Protein AF-A0A3B8VL01-F1 (afdb_monomer_lite)

Foldseek 3Di:
DVVQADDEEEEQCFLVPVLLVCLVVVHQYEYEYQDVVRLVNNVVVLVPDDPSSSVSYHYYHDDLLADDDPAATSEYEYEDARLQLQQDPNSNVSNVVSNVVRHDVNRDYYYDFDDDDPVNQVCQPDPVHRPWAFDDWDADPVPRWIKTKTWHWHADPVSQKIKIKIWIFTADPVRDGPDIDIDIDIGHGD

Secondary structure (DSSP, 8-state):
-TTT-S-EEEET-TT-HHHHHHHHTT--EEEEES-HHHHHHHHHHHHTS-HHHHTTEEEEE--TTS---SS-EEEEEE-TTTGGG--SHHHHHHHHHHHHHTEEEEEEEEE------HHHHHHTSSTT-S--EEEEEEE-TTT--EEEEEEEEEEETTTTEEEEEEEEEEE-TTS-EEEEEEEEEEEE--

Radius of gyration: 19.43 Å; chains: 1; bounding box: 49×36×50 Å

pLDDT: mean 92.72, std 8.34, range [53.34, 98.75]

Sequence (190 aa):
MRRAGSPVLELGCGTGRLLEFIAREGFNVVGLDRAPSMLKIARAEVALLPPDVSALIEIVDGDMRAIALNRQFKLAIIPYRAFLHLLTVQDHRAALASIHEHLEDGGRLAFNIFDPDLEMIVERSSDIGDALTRLTEFETPETGRKIVVWDSRRYDLDRQIVTEYRIFEALNPDGVVVKKTYTPLVLRWV

Structure (mmCIF, N/CA/C/O backbone):
data_AF-A0A3B8VL01-F1
#
_entry.id   AF-A0A3B8VL01-F1
#
loop_
_atom_site.group_PDB
_atom_site.id
_atom_site.type_symbol
_atom_site.label_atom_id
_atom_site.label_alt_id
_atom_site.label_comp_id
_atom_site.label_asym_id
_atom_site.label_entity_id
_atom_site.label_seq_id
_atom_site.pdbx_PDB_ins_code
_atom_site.Cartn_x
_atom_site.Cartn_y
_atom_site.Cartn_z
_atom_site.occupancy
_atom_site.B_iso_or_equiv
_atom_site.auth_seq_id
_atom_site.auth_comp_id
_atom_site.auth_asym_id
_atom_site.auth_atom_id
_atom_site.pdbx_PDB_model_num
ATOM 1 N N . MET A 1 1 ? -12.659 10.564 5.015 1.00 72.88 1 MET A N 1
ATOM 2 C CA . MET A 1 1 ? -12.350 10.894 6.426 1.00 72.88 1 MET A CA 1
ATOM 3 C C . MET A 1 1 ? -13.373 11.844 7.036 1.00 72.88 1 MET A C 1
ATOM 5 O O . MET A 1 1 ? -14.096 11.392 7.904 1.00 72.88 1 MET A O 1
ATOM 9 N N . ARG A 1 2 ? -13.570 13.075 6.535 1.00 77.88 2 ARG A N 1
ATOM 10 C CA . ARG A 1 2 ? -14.528 14.051 7.121 1.00 77.88 2 ARG A CA 1
ATOM 11 C C . ARG A 1 2 ? -15.971 13.551 7.340 1.00 77.88 2 ARG A C 1
ATOM 13 O O . ARG A 1 2 ? -16.624 14.003 8.264 1.00 77.88 2 ARG A O 1
ATOM 20 N N . ARG A 1 3 ? -16.458 12.606 6.521 1.00 79.94 3 ARG A N 1
ATOM 21 C CA . ARG A 1 3 ? -17.780 11.964 6.695 1.00 79.94 3 ARG A CA 1
ATOM 22 C C . ARG A 1 3 ? -17.790 10.728 7.608 1.00 79.94 3 ARG A C 1
ATOM 24 O O . ARG A 1 3 ? -18.858 10.356 8.065 1.00 79.94 3 ARG A O 1
ATOM 31 N N . ALA A 1 4 ? -16.649 10.064 7.801 1.00 83.00 4 ALA A N 1
ATOM 32 C CA . ALA A 1 4 ? -16.552 8.804 8.550 1.00 83.00 4 ALA A CA 1
ATOM 33 C C . ALA A 1 4 ? -15.994 9.008 9.972 1.00 83.00 4 ALA A C 1
ATOM 35 O O . ALA A 1 4 ? -16.417 8.334 10.898 1.00 83.00 4 ALA A O 1
ATOM 36 N N . GLY A 1 5 ? -15.097 9.981 10.166 1.00 86.38 5 GLY A N 1
ATOM 37 C CA . GLY A 1 5 ? -14.471 10.283 11.454 1.00 86.38 5 GLY A CA 1
ATOM 38 C C . GLY A 1 5 ? -13.147 9.547 11.690 1.00 86.38 5 GLY A C 1
ATOM 39 O O . GLY A 1 5 ? -12.496 9.104 10.746 1.00 86.38 5 GLY A O 1
ATOM 40 N N . SER A 1 6 ? -12.755 9.473 12.965 1.00 90.06 6 SER A N 1
ATOM 41 C CA . SER A 1 6 ? -11.540 8.844 13.512 1.00 90.06 6 SER A CA 1
ATOM 42 C C . SER A 1 6 ? -11.940 7.866 14.632 1.00 90.06 6 SER A C 1
ATOM 44 O O . SER A 1 6 ? -12.922 8.163 15.324 1.00 90.06 6 SER A O 1
ATOM 46 N N . PRO A 1 7 ? -11.197 6.764 14.862 1.00 96.38 7 PRO A N 1
ATOM 47 C CA . PRO A 1 7 ? -9.883 6.452 14.280 1.00 96.38 7 PRO A CA 1
ATOM 48 C C . PRO A 1 7 ? -9.949 5.824 12.879 1.00 96.38 7 PRO A C 1
ATOM 50 O O . PRO A 1 7 ? -10.954 5.218 12.498 1.00 96.38 7 PRO A O 1
ATOM 53 N N . VAL A 1 8 ? -8.864 5.999 12.116 1.00 98.31 8 VAL A N 1
ATOM 54 C CA . VAL A 1 8 ? -8.665 5.467 10.757 1.00 98.31 8 VAL A CA 1
ATOM 55 C C . VAL A 1 8 ? -7.648 4.322 10.784 1.00 98.31 8 VAL A C 1
ATOM 57 O O . VAL A 1 8 ? -6.610 4.440 11.428 1.00 98.31 8 VAL A O 1
ATOM 60 N N . LEU A 1 9 ? -7.917 3.241 10.055 1.00 98.56 9 LEU A N 1
ATOM 61 C CA . LEU A 1 9 ? -6.978 2.146 9.804 1.00 98.56 9 LEU A CA 1
ATOM 62 C C . LEU A 1 9 ? -6.524 2.186 8.341 1.00 98.56 9 LEU A C 1
ATOM 64 O O . LEU A 1 9 ? -7.340 1.992 7.446 1.00 98.56 9 LEU A O 1
ATOM 68 N N . GLU A 1 10 ? -5.242 2.426 8.081 1.00 98.50 10 GLU A N 1
ATOM 69 C CA . GLU A 1 10 ? -4.634 2.294 6.753 1.00 98.50 10 GLU A CA 1
ATOM 70 C C . GLU A 1 10 ? -3.943 0.932 6.634 1.00 98.50 10 GLU A C 1
ATOM 72 O O . GLU A 1 10 ? -2.968 0.658 7.331 1.00 98.50 10 GLU A O 1
ATOM 77 N N . LEU A 1 11 ? -4.444 0.077 5.743 1.00 98.56 11 LEU A N 1
ATOM 78 C CA . LEU A 1 11 ? -3.901 -1.257 5.486 1.00 98.56 11 LEU A CA 1
ATOM 79 C C . LEU A 1 11 ? -2.984 -1.220 4.264 1.00 98.56 11 LEU A C 1
ATOM 81 O O . LEU A 1 11 ? -3.357 -0.700 3.212 1.00 98.56 11 LEU A O 1
ATOM 85 N N . GLY A 1 12 ? -1.799 -1.808 4.396 1.00 97.69 12 GLY A N 1
ATOM 86 C CA . GLY A 1 12 ? -0.732 -1.674 3.409 1.00 97.69 12 GLY A CA 1
ATOM 87 C C . GLY A 1 12 ? -0.164 -0.254 3.370 1.00 97.69 12 GLY A C 1
ATOM 88 O O . GLY A 1 12 ? -0.028 0.319 2.288 1.00 97.69 12 GLY A O 1
ATOM 89 N N . CYS A 1 13 ? 0.110 0.338 4.540 1.00 97.94 13 CYS A N 1
ATOM 90 C CA . CYS A 1 13 ? 0.548 1.736 4.647 1.00 97.94 13 CYS A CA 1
ATOM 91 C C . CYS A 1 13 ? 1.950 1.999 4.060 1.00 97.94 13 CYS A C 1
ATOM 93 O O . CYS A 1 13 ? 2.325 3.154 3.833 1.00 97.94 13 CYS A O 1
ATOM 95 N N . GLY A 1 14 ? 2.738 0.955 3.782 1.00 97.19 14 GLY A N 1
ATOM 96 C CA . GLY A 1 14 ? 4.045 1.048 3.145 1.00 97.19 14 GLY A CA 1
ATOM 97 C C . GLY A 1 14 ? 5.005 1.966 3.904 1.00 97.19 14 GLY A C 1
ATOM 98 O O . GLY A 1 14 ? 5.305 1.745 5.073 1.00 97.19 14 GLY A O 1
ATOM 99 N N . THR A 1 15 ? 5.514 2.998 3.224 1.00 97.31 15 THR A N 1
ATOM 100 C CA . THR A 1 15 ? 6.402 4.014 3.819 1.00 97.31 15 THR A CA 1
ATOM 101 C C . THR A 1 15 ? 5.645 5.104 4.583 1.00 97.31 15 THR A C 1
ATOM 103 O O . THR A 1 15 ? 6.229 6.129 4.911 1.00 97.31 15 THR A O 1
ATOM 106 N N . GLY A 1 16 ? 4.347 4.931 4.844 1.00 96.25 16 GLY A N 1
ATOM 107 C CA . GLY A 1 16 ? 3.559 5.846 5.668 1.00 96.25 16 GLY A CA 1
ATOM 108 C C . GLY A 1 16 ? 3.144 7.145 4.979 1.00 96.25 16 GLY A C 1
AT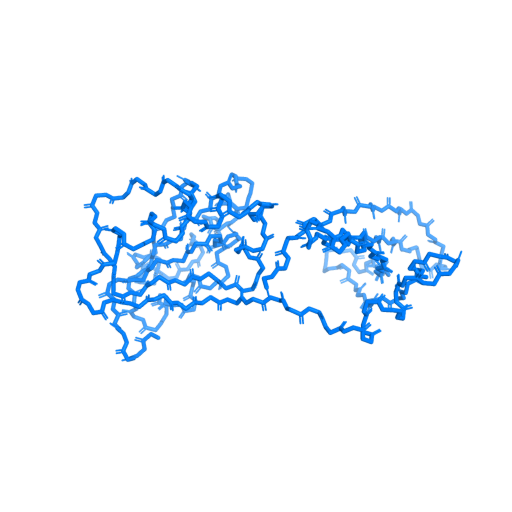OM 109 O O . GLY A 1 16 ? 2.738 8.083 5.659 1.00 96.25 16 GLY A O 1
ATOM 110 N N . ARG A 1 17 ? 3.208 7.213 3.640 1.00 94.69 17 ARG A N 1
ATOM 111 C CA . ARG A 1 17 ? 2.926 8.442 2.872 1.00 94.69 17 ARG A CA 1
ATOM 112 C C . ARG A 1 17 ? 1.578 9.068 3.231 1.00 94.69 17 ARG A C 1
ATOM 114 O O . ARG A 1 17 ? 1.484 10.286 3.258 1.00 94.69 17 ARG A O 1
ATOM 121 N N . LEU A 1 18 ? 0.533 8.265 3.448 1.00 96.50 18 LEU A N 1
ATOM 122 C CA . LEU A 1 18 ? -0.800 8.782 3.762 1.00 96.50 18 LEU A CA 1
ATOM 123 C C . LEU A 1 18 ? -1.011 9.039 5.260 1.00 96.50 18 LEU A C 1
ATOM 125 O O . LEU A 1 18 ? -1.828 9.894 5.595 1.00 96.50 18 LEU A O 1
ATOM 129 N N . LEU A 1 19 ? -0.245 8.384 6.138 1.00 98.06 19 LEU A N 1
ATOM 130 C CA . LEU A 1 19 ? -0.337 8.551 7.591 1.00 98.06 19 LEU A CA 1
ATOM 131 C C . LEU A 1 19 ? -0.142 10.013 7.996 1.00 98.06 19 LEU A C 1
ATOM 133 O O . LEU A 1 19 ? -0.962 10.560 8.731 1.00 98.06 19 LEU A O 1
ATOM 137 N N . GLU A 1 20 ? 0.889 10.669 7.455 1.00 96.44 20 GLU A N 1
ATOM 138 C CA . GLU A 1 20 ? 1.144 12.089 7.707 1.00 96.44 20 GLU A CA 1
ATOM 139 C C . GLU A 1 20 ? -0.041 12.962 7.274 1.00 96.44 20 GLU A C 1
ATOM 141 O O . GLU A 1 20 ? -0.518 13.783 8.057 1.00 96.44 20 GLU A O 1
ATOM 146 N N . PHE A 1 21 ? -0.545 12.783 6.047 1.00 95.69 21 PHE A N 1
ATOM 147 C CA . PHE A 1 21 ? -1.666 13.585 5.544 1.00 95.69 21 PHE A CA 1
ATOM 148 C C . PHE A 1 21 ? -2.919 13.425 6.410 1.00 95.69 21 PHE A C 1
ATOM 150 O O . PHE A 1 21 ? -3.628 14.398 6.651 1.00 95.69 21 PHE A O 1
ATOM 157 N N . ILE A 1 22 ? -3.191 12.212 6.896 1.00 96.81 22 ILE A N 1
ATOM 158 C CA . ILE A 1 22 ? -4.353 11.926 7.743 1.00 96.81 22 ILE A CA 1
ATOM 159 C C . ILE A 1 22 ? -4.191 12.571 9.123 1.00 96.81 22 ILE A C 1
ATOM 161 O O . ILE A 1 22 ? -5.121 13.213 9.614 1.00 96.81 22 ILE A O 1
ATOM 165 N N . ALA A 1 23 ? -3.007 12.442 9.721 1.00 97.69 23 ALA A N 1
ATOM 166 C CA . ALA A 1 23 ? -2.699 13.014 11.025 1.00 97.69 23 ALA A CA 1
ATOM 167 C C . ALA A 1 23 ? -2.707 14.547 11.012 1.00 97.69 23 ALA A C 1
ATOM 169 O O . ALA A 1 23 ? -3.248 15.162 11.927 1.00 97.69 23 ALA A O 1
ATOM 170 N N . ARG A 1 24 ? -2.189 15.187 9.953 1.00 96.12 24 ARG A N 1
ATOM 171 C CA . ARG A 1 24 ? -2.230 16.655 9.798 1.00 96.12 24 ARG A CA 1
ATOM 172 C C . ARG A 1 24 ? -3.647 17.218 9.709 1.00 96.12 24 ARG A C 1
ATOM 174 O O . ARG A 1 24 ? -3.870 18.358 10.096 1.00 96.12 24 ARG A O 1
ATOM 181 N N . GLU A 1 25 ? -4.605 16.419 9.249 1.00 96.00 25 GLU A N 1
ATOM 182 C CA . GLU A 1 25 ? -6.029 16.771 9.270 1.00 96.00 25 GLU A CA 1
ATOM 183 C C . GLU A 1 25 ? -6.685 16.544 10.652 1.00 96.00 25 GLU A C 1
ATOM 185 O O . GLU A 1 25 ? -7.891 16.748 10.803 1.00 96.00 25 GLU A O 1
ATOM 190 N N . GLY A 1 26 ? -5.914 16.130 11.664 1.00 96.12 26 GLY A N 1
ATOM 191 C CA . GLY A 1 26 ? -6.355 15.945 13.049 1.00 96.12 26 GLY A CA 1
ATOM 192 C C . GLY A 1 26 ? -7.002 14.589 13.345 1.00 96.12 26 GLY A C 1
ATOM 193 O O . GLY A 1 26 ? -7.676 14.447 14.366 1.00 96.12 26 GLY A O 1
ATOM 194 N N . PHE A 1 27 ? -6.852 13.592 12.469 1.00 97.62 27 PHE A N 1
ATOM 195 C CA . PHE A 1 27 ? -7.409 12.253 12.680 1.00 97.62 27 PHE A CA 1
ATOM 196 C C . PHE A 1 27 ? -6.366 11.299 13.269 1.00 97.62 27 PHE A C 1
ATOM 198 O O . PHE A 1 27 ? -5.233 11.258 12.799 1.00 97.62 27 PHE A O 1
ATOM 205 N N . ASN A 1 28 ? -6.772 10.464 14.235 1.00 98.31 28 ASN A N 1
ATOM 206 C CA . ASN A 1 28 ? -5.936 9.348 14.677 1.00 98.31 28 ASN A CA 1
ATOM 207 C C . ASN A 1 28 ? -5.881 8.298 13.569 1.00 98.31 28 ASN A C 1
ATOM 209 O O . ASN A 1 28 ? -6.931 7.885 13.058 1.00 98.31 28 ASN A O 1
ATOM 213 N N . VAL A 1 29 ? -4.678 7.852 13.227 1.00 98.56 29 VAL A N 1
ATOM 214 C CA . VAL A 1 29 ? -4.451 6.875 12.168 1.00 98.56 29 VAL A CA 1
ATOM 215 C C . VAL A 1 29 ? -3.513 5.770 12.618 1.00 98.56 29 VAL A C 1
ATOM 217 O O . VAL A 1 29 ? -2.477 6.001 13.235 1.00 98.56 29 VAL A O 1
ATOM 220 N N . VAL A 1 30 ? -3.888 4.548 12.268 1.00 98.69 30 VAL A N 1
ATOM 221 C CA . VAL A 1 30 ? -3.088 3.349 12.475 1.00 98.69 30 VAL A CA 1
ATOM 222 C C . VAL A 1 30 ? -2.696 2.828 11.106 1.00 98.69 30 VAL A C 1
ATOM 224 O O . VAL A 1 30 ? -3.560 2.445 10.323 1.00 98.69 30 VAL A O 1
ATOM 227 N N . GLY A 1 31 ? -1.404 2.830 10.806 1.00 98.56 31 GLY A N 1
ATOM 228 C CA . GLY A 1 31 ? -0.850 2.215 9.608 1.00 98.56 31 GLY A CA 1
ATOM 229 C C . GLY A 1 31 ? -0.422 0.784 9.892 1.00 98.56 31 GLY A C 1
ATOM 230 O O . GLY A 1 31 ? 0.473 0.575 10.708 1.00 98.56 31 GLY A O 1
ATOM 231 N N . LEU A 1 32 ? -1.020 -0.185 9.207 1.00 98.69 32 LEU A N 1
ATOM 232 C CA . LEU A 1 32 ? -0.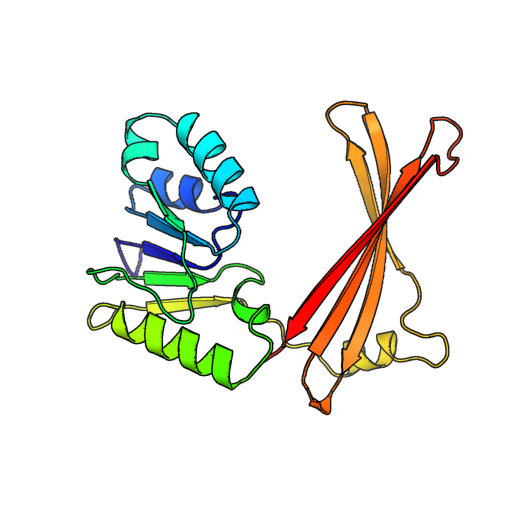654 -1.597 9.283 1.00 98.69 32 LEU A CA 1
ATOM 233 C C . LEU A 1 32 ? -0.031 -2.039 7.959 1.00 98.69 32 LEU A C 1
ATOM 235 O O . LEU A 1 32 ? -0.636 -1.879 6.899 1.00 98.69 32 LEU A O 1
ATOM 239 N N . ASP A 1 33 ? 1.160 -2.626 8.011 1.00 98.50 33 ASP A N 1
ATOM 240 C CA . ASP A 1 33 ? 1.816 -3.234 6.851 1.00 98.50 33 ASP A CA 1
ATOM 241 C C . ASP A 1 33 ? 2.593 -4.488 7.272 1.00 98.50 33 ASP A C 1
ATOM 243 O O . ASP A 1 33 ? 3.017 -4.617 8.419 1.00 98.50 33 ASP A O 1
ATOM 247 N N . ARG A 1 34 ? 2.800 -5.411 6.334 1.00 97.12 34 ARG A N 1
ATOM 248 C CA . ARG A 1 34 ? 3.522 -6.673 6.554 1.00 97.12 34 ARG A CA 1
ATOM 249 C C . ARG A 1 34 ? 4.986 -6.622 6.124 1.00 97.12 34 ARG A C 1
ATOM 251 O O . ARG A 1 34 ? 5.656 -7.652 6.173 1.00 97.12 34 ARG A O 1
ATOM 258 N N . ALA A 1 35 ? 5.452 -5.499 5.574 1.00 96.81 35 ALA A N 1
ATOM 259 C CA . ALA A 1 35 ? 6.799 -5.329 5.039 1.00 96.81 35 ALA A CA 1
ATOM 260 C C . ALA A 1 35 ? 7.684 -4.541 6.026 1.00 96.81 35 ALA A C 1
ATOM 262 O O . ALA A 1 35 ? 7.666 -3.304 6.020 1.00 96.81 35 ALA A O 1
ATOM 263 N N . PRO A 1 36 ? 8.543 -5.208 6.827 1.00 96.88 36 PRO A N 1
ATOM 264 C CA . PRO A 1 36 ? 9.325 -4.536 7.868 1.00 96.88 36 PRO A CA 1
ATOM 265 C C . PRO A 1 36 ? 10.271 -3.458 7.326 1.00 96.88 36 PRO A C 1
ATOM 267 O O . PRO A 1 36 ? 10.524 -2.453 7.991 1.00 96.88 36 PRO A O 1
ATOM 270 N N . SER A 1 37 ? 10.786 -3.641 6.104 1.00 96.94 37 SER A N 1
ATOM 271 C CA . SER A 1 37 ? 11.642 -2.660 5.426 1.00 96.94 37 SER A CA 1
ATOM 272 C C . SER A 1 37 ? 10.906 -1.354 5.121 1.00 96.94 37 SER A C 1
ATOM 274 O O . SER A 1 37 ? 11.480 -0.282 5.299 1.00 96.94 37 SER A O 1
ATOM 276 N N . MET A 1 38 ? 9.636 -1.433 4.721 1.00 96.69 38 MET A N 1
ATOM 277 C CA . MET A 1 38 ? 8.789 -0.270 4.451 1.00 96.69 38 MET A CA 1
ATOM 278 C C . MET A 1 38 ? 8.390 0.417 5.756 1.00 96.69 38 MET A C 1
ATOM 280 O O . MET A 1 38 ? 8.533 1.632 5.878 1.00 96.69 38 MET A O 1
ATOM 284 N N . LEU A 1 39 ? 8.019 -0.366 6.774 1.00 98.50 39 LEU A N 1
ATOM 285 C CA . LEU A 1 39 ? 7.697 0.164 8.099 1.00 98.50 39 LEU A CA 1
ATOM 286 C C . LEU A 1 39 ? 8.881 0.863 8.770 1.00 98.50 39 LEU A C 1
ATOM 288 O O . LEU A 1 39 ? 8.688 1.816 9.521 1.00 98.50 39 LEU A O 1
ATOM 292 N N . LYS A 1 40 ? 10.115 0.415 8.516 1.00 98.38 40 LYS A N 1
ATOM 293 C CA . LYS A 1 40 ? 11.316 1.116 8.985 1.00 98.38 40 LYS A CA 1
ATOM 294 C C . LYS A 1 40 ? 11.390 2.535 8.416 1.00 98.38 40 LYS A C 1
ATOM 296 O O . LYS A 1 40 ? 11.697 3.456 9.165 1.00 98.38 40 LYS A O 1
ATOM 301 N N . ILE A 1 41 ? 11.091 2.701 7.127 1.00 98.19 41 ILE A N 1
ATOM 302 C CA . ILE A 1 41 ? 11.035 4.018 6.479 1.00 98.19 41 ILE A CA 1
ATOM 303 C C . ILE A 1 41 ? 9.874 4.821 7.065 1.00 98.19 41 ILE A C 1
ATOM 305 O O . ILE A 1 41 ? 10.098 5.929 7.528 1.00 98.19 41 ILE A O 1
ATOM 309 N N . ALA A 1 42 ? 8.675 4.236 7.163 1.00 98.31 42 ALA A N 1
ATOM 310 C CA . ALA A 1 42 ? 7.506 4.912 7.728 1.00 98.31 42 ALA A CA 1
ATOM 311 C C . ALA A 1 42 ? 7.770 5.477 9.131 1.00 98.31 42 ALA A C 1
ATOM 313 O O . ALA A 1 42 ? 7.444 6.625 9.412 1.00 98.31 42 ALA A O 1
ATOM 314 N N . ARG A 1 43 ? 8.413 4.697 10.008 1.00 98.56 43 ARG A N 1
ATOM 315 C CA . ARG A 1 43 ? 8.781 5.156 11.357 1.00 98.56 43 ARG A CA 1
ATOM 316 C C . ARG A 1 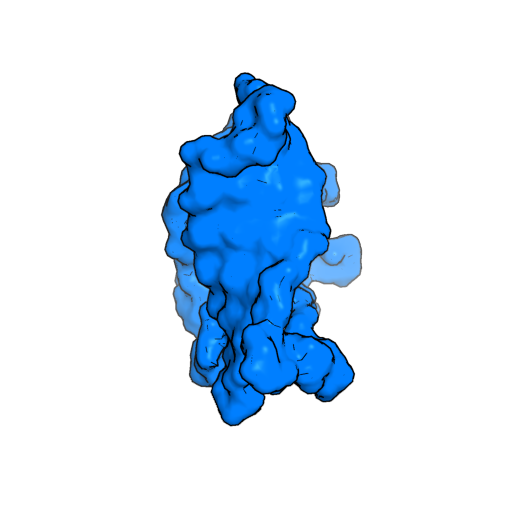43 ? 9.811 6.284 11.330 1.00 98.56 43 ARG A C 1
ATOM 318 O O . ARG A 1 43 ? 9.724 7.178 12.164 1.00 98.56 43 ARG A O 1
ATOM 325 N N . ALA A 1 44 ? 10.767 6.246 10.401 1.00 98.25 44 ALA A N 1
ATOM 326 C CA . ALA A 1 44 ? 11.747 7.315 10.239 1.00 98.25 44 ALA A CA 1
ATOM 327 C C . ALA A 1 44 ? 11.084 8.615 9.758 1.00 98.25 44 ALA A C 1
ATOM 329 O O . ALA A 1 44 ? 11.329 9.657 10.354 1.00 98.25 44 ALA A O 1
ATOM 330 N N . GLU A 1 45 ? 10.195 8.541 8.764 1.00 97.69 45 GLU A N 1
ATOM 331 C CA . GLU A 1 45 ? 9.435 9.699 8.274 1.00 97.69 45 GLU A CA 1
ATOM 332 C C . GLU A 1 45 ? 8.535 10.284 9.372 1.00 97.69 45 GLU A C 1
ATOM 334 O O . GLU A 1 45 ? 8.558 11.487 9.620 1.00 97.69 45 GLU A O 1
ATOM 339 N N . VAL A 1 46 ? 7.807 9.438 10.114 1.00 98.19 46 VAL A N 1
ATOM 340 C CA . VAL A 1 46 ? 6.949 9.885 11.226 1.00 98.19 46 VAL A CA 1
ATOM 341 C C . VAL A 1 46 ? 7.752 10.566 12.337 1.00 98.19 46 VAL A C 1
ATOM 343 O O . VAL A 1 46 ? 7.277 11.543 12.915 1.00 98.19 46 VAL A O 1
ATOM 346 N N . ALA A 1 47 ? 8.975 10.109 12.619 1.00 97.81 47 ALA A N 1
ATOM 347 C CA . ALA A 1 47 ? 9.841 10.715 13.632 1.00 97.81 47 ALA A CA 1
ATOM 348 C C . ALA A 1 47 ? 10.326 12.133 13.266 1.00 97.81 47 ALA A C 1
ATOM 350 O O . ALA A 1 47 ? 10.775 12.863 14.148 1.00 97.81 47 ALA A O 1
ATOM 351 N N . LEU A 1 48 ? 10.239 12.529 11.991 1.00 97.69 48 LEU A N 1
ATOM 352 C CA . LEU A 1 48 ? 10.578 13.877 11.522 1.00 97.69 48 LEU A CA 1
ATOM 353 C C . LEU A 1 48 ? 9.395 14.857 11.608 1.00 97.69 48 LEU A C 1
ATOM 355 O O . LEU A 1 48 ? 9.571 16.055 11.377 1.00 97.69 48 LEU A O 1
ATOM 359 N N . LEU A 1 49 ? 8.190 14.375 11.929 1.00 97.94 49 LEU A N 1
ATOM 360 C CA . LEU A 1 49 ? 6.988 15.202 12.000 1.00 97.94 49 LEU A CA 1
ATOM 361 C C . LEU A 1 49 ? 6.907 15.990 13.319 1.00 97.94 49 LEU A C 1
ATOM 363 O O . LEU A 1 49 ? 7.448 15.557 14.339 1.00 97.94 49 LEU A O 1
ATOM 367 N N . PRO A 1 50 ? 6.167 17.118 13.342 1.00 98.19 50 PRO A N 1
ATOM 368 C CA . PRO A 1 50 ? 5.843 17.818 14.582 1.00 98.19 50 PRO A CA 1
ATOM 369 C C . PRO A 1 50 ? 5.247 16.872 15.647 1.00 98.19 50 PRO A C 1
ATOM 371 O O . PRO A 1 50 ? 4.475 15.977 15.284 1.00 98.19 50 PRO A O 1
ATOM 374 N N . PRO A 1 51 ? 5.576 17.033 16.946 1.00 98.06 51 PRO A N 1
ATOM 375 C CA . PRO A 1 51 ? 5.129 16.119 18.005 1.00 98.06 51 PRO A CA 1
ATOM 376 C C . PRO A 1 51 ? 3.610 15.940 18.106 1.00 98.06 51 PRO A C 1
ATOM 378 O O . PRO A 1 51 ? 3.132 14.850 18.399 1.00 98.06 51 PRO A O 1
ATOM 381 N N . ASP A 1 52 ? 2.845 16.996 17.848 1.00 98.00 52 ASP A N 1
ATOM 382 C CA . ASP A 1 52 ? 1.381 16.987 17.836 1.00 98.00 52 ASP A CA 1
ATOM 383 C C . ASP A 1 52 ? 0.802 16.165 16.674 1.00 98.00 52 ASP A C 1
ATOM 385 O O . ASP A 1 52 ? -0.241 15.535 16.830 1.00 98.00 52 ASP A O 1
ATOM 389 N N . VAL A 1 53 ? 1.499 16.116 15.535 1.00 98.25 53 VAL A N 1
ATOM 390 C CA . VAL A 1 53 ? 1.109 15.313 14.367 1.00 98.25 53 VAL A CA 1
ATOM 391 C C . VAL A 1 53 ? 1.540 13.858 14.539 1.00 98.25 53 VAL A C 1
ATOM 393 O O . VAL A 1 53 ? 0.736 12.952 14.329 1.00 98.25 53 VAL A O 1
ATOM 396 N N . SER A 1 54 ? 2.792 13.608 14.935 1.00 98.25 54 SER A N 1
ATOM 397 C CA . SER A 1 54 ? 3.298 12.238 15.116 1.00 98.25 54 SER A CA 1
ATOM 398 C C . SER A 1 54 ? 2.575 11.488 16.237 1.00 98.25 54 SER A C 1
ATOM 400 O O . SER A 1 54 ? 2.380 10.281 16.117 1.00 98.25 54 SER A O 1
ATOM 402 N N . ALA A 1 55 ? 2.085 12.186 17.270 1.00 98.31 55 ALA A N 1
ATOM 403 C CA . ALA A 1 55 ? 1.273 11.596 18.338 1.00 98.31 55 ALA A CA 1
ATOM 404 C C . ALA A 1 55 ? -0.065 10.995 17.860 1.00 98.31 55 ALA A C 1
ATOM 406 O O . ALA A 1 55 ? -0.653 10.187 18.576 1.00 98.31 55 ALA A O 1
ATOM 407 N N . LEU A 1 56 ? -0.546 11.367 16.668 1.00 98.44 56 LEU A N 1
ATOM 408 C CA . LEU A 1 56 ? -1.777 10.833 16.072 1.00 98.44 56 LEU A CA 1
ATOM 409 C C . LEU A 1 56 ? -1.537 9.585 15.208 1.00 98.44 56 LEU A C 1
ATOM 411 O O . LEU A 1 56 ? -2.500 9.027 14.677 1.00 98.44 56 LEU A O 1
ATOM 415 N N . ILE A 1 57 ? -0.280 9.163 15.033 1.00 98.75 57 ILE A N 1
ATOM 416 C CA . ILE A 1 57 ? 0.105 8.071 14.137 1.00 98.75 57 ILE A CA 1
ATOM 417 C C . ILE A 1 57 ? 0.617 6.882 14.945 1.00 98.75 57 ILE A C 1
ATOM 419 O O . ILE A 1 57 ? 1.582 6.981 15.698 1.00 98.75 57 ILE A O 1
ATOM 423 N N . GLU A 1 58 ? 0.035 5.715 14.697 1.00 98.50 58 GLU A N 1
ATOM 424 C CA . GLU A 1 58 ? 0.561 4.435 15.163 1.00 98.50 58 GLU A CA 1
ATOM 425 C C . GLU A 1 58 ? 0.962 3.566 13.968 1.00 98.50 58 GLU A C 1
ATOM 427 O O . GLU A 1 58 ? 0.224 3.472 12.989 1.00 98.50 58 GLU A O 1
ATOM 432 N N . ILE A 1 59 ? 2.126 2.915 14.039 1.00 98.69 59 ILE A N 1
ATOM 433 C CA . ILE A 1 59 ? 2.614 2.013 12.987 1.00 98.69 59 ILE A CA 1
ATOM 434 C C . ILE A 1 59 ? 2.726 0.591 13.531 1.00 98.69 59 ILE A C 1
ATOM 436 O O . ILE A 1 59 ? 3.543 0.315 14.416 1.00 98.69 59 ILE A O 1
ATOM 440 N N . VAL A 1 60 ? 1.970 -0.319 12.926 1.00 98.38 60 VAL A N 1
ATOM 441 C CA . VAL A 1 60 ? 1.829 -1.717 13.334 1.00 98.38 60 VAL A CA 1
ATOM 442 C C . VAL A 1 60 ? 2.371 -2.641 12.245 1.00 98.38 60 VAL A C 1
ATOM 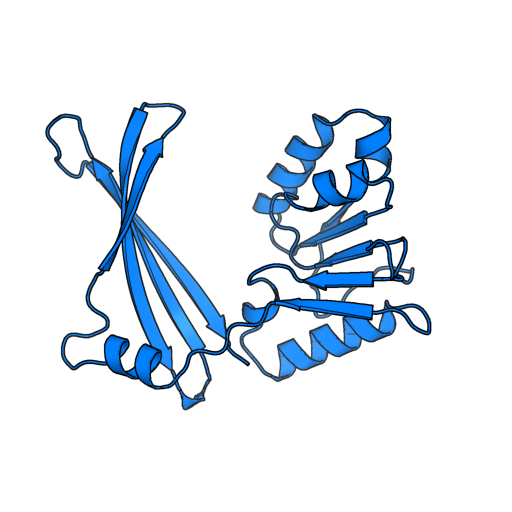444 O O . VAL A 1 60 ? 2.076 -2.478 11.063 1.00 98.38 60 VAL A O 1
ATOM 447 N N . ASP A 1 61 ? 3.167 -3.627 12.657 1.00 98.19 61 ASP A N 1
ATOM 448 C CA . ASP A 1 61 ? 3.517 -4.765 11.804 1.00 98.19 61 ASP A CA 1
ATOM 449 C C . ASP A 1 61 ? 2.374 -5.781 11.845 1.00 98.19 61 ASP A C 1
ATOM 451 O O . ASP A 1 61 ? 1.963 -6.206 12.929 1.00 98.19 61 ASP A O 1
ATOM 455 N N . GLY A 1 62 ? 1.815 -6.124 10.687 1.00 97.88 62 GLY A N 1
ATOM 456 C CA . GLY A 1 62 ? 0.708 -7.067 10.626 1.00 97.88 62 GLY A CA 1
ATOM 457 C C . GLY A 1 62 ? 0.248 -7.401 9.215 1.00 97.88 62 GLY A C 1
ATOM 458 O O . GLY A 1 62 ? 0.575 -6.729 8.239 1.00 97.88 62 GLY A O 1
ATOM 459 N N . ASP A 1 63 ? -0.561 -8.454 9.115 1.00 98.25 63 ASP A N 1
ATOM 460 C CA . ASP A 1 63 ? -1.183 -8.893 7.869 1.00 98.25 63 ASP A CA 1
ATOM 461 C C . ASP A 1 63 ? -2.674 -8.542 7.876 1.00 98.25 63 ASP A C 1
ATOM 463 O O . ASP A 1 63 ? -3.400 -8.905 8.800 1.00 98.25 63 ASP A O 1
ATOM 467 N N . MET A 1 64 ? -3.154 -7.868 6.828 1.00 98.25 64 MET A N 1
ATOM 468 C CA . MET A 1 64 ? -4.562 -7.466 6.727 1.00 98.25 64 MET A CA 1
ATOM 469 C C . MET A 1 64 ? -5.542 -8.647 6.675 1.00 98.25 64 MET A C 1
ATOM 471 O O . MET A 1 64 ? -6.732 -8.451 6.892 1.00 98.25 64 MET A O 1
ATOM 475 N N . ARG A 1 65 ? -5.063 -9.868 6.393 1.00 98.50 65 ARG A N 1
ATOM 476 C CA . ARG A 1 65 ? -5.863 -11.104 6.432 1.00 98.50 65 ARG A CA 1
ATOM 477 C C . ARG A 1 65 ? -6.178 -11.576 7.852 1.00 98.50 65 ARG A C 1
ATOM 479 O O . ARG A 1 65 ? -7.064 -12.408 8.016 1.00 98.50 65 ARG A O 1
ATOM 486 N N . ALA A 1 66 ? -5.428 -11.101 8.843 1.00 97.81 66 ALA A N 1
ATOM 487 C CA . ALA A 1 66 ? -5.538 -11.501 10.240 1.00 97.81 66 ALA A CA 1
ATOM 488 C C . ALA A 1 66 ? -5.103 -10.339 11.147 1.00 97.81 66 ALA A C 1
ATOM 490 O O . ALA A 1 66 ? -4.101 -10.418 11.860 1.00 97.81 66 ALA A O 1
ATOM 491 N N . ILE A 1 67 ? -5.841 -9.232 11.075 1.00 98.00 67 ILE A N 1
ATOM 492 C CA . ILE A 1 67 ? -5.612 -8.053 11.908 1.00 98.00 67 ILE A CA 1
ATOM 493 C C . ILE A 1 67 ? -5.801 -8.468 13.372 1.00 98.00 67 ILE A C 1
ATOM 495 O O . ILE A 1 67 ? -6.803 -9.082 13.729 1.00 98.00 67 ILE A O 1
ATOM 499 N N . ALA A 1 68 ? -4.818 -8.148 14.210 1.00 95.75 68 ALA A N 1
ATOM 500 C CA . ALA A 1 68 ? -4.812 -8.480 15.632 1.00 95.75 68 ALA A CA 1
ATOM 501 C C . ALA A 1 68 ? -4.762 -7.196 16.468 1.00 95.75 68 ALA A C 1
ATOM 503 O O . ALA A 1 68 ? -3.822 -6.955 17.227 1.00 95.75 68 ALA A O 1
ATOM 504 N N . LEU A 1 69 ? -5.759 -6.331 16.277 1.00 94.94 69 LEU A N 1
ATOM 505 C CA . LEU A 1 69 ? -5.893 -5.076 17.005 1.00 94.94 69 LEU A CA 1
ATOM 506 C C . LEU A 1 69 ? -7.118 -5.175 17.910 1.00 94.94 69 LEU A C 1
ATOM 508 O O . LEU A 1 69 ? -8.237 -5.310 17.439 1.00 94.94 69 LEU A O 1
ATOM 512 N N . ASN A 1 70 ? -6.930 -5.058 19.224 1.00 93.88 70 ASN A N 1
ATOM 513 C CA . ASN A 1 70 ? -8.031 -5.117 20.197 1.00 93.88 70 ASN A CA 1
ATOM 514 C C . ASN A 1 70 ? -8.856 -3.810 20.231 1.00 93.88 70 ASN A C 1
ATOM 516 O O . ASN A 1 70 ? -9.130 -3.269 21.301 1.00 93.88 70 ASN A O 1
ATOM 520 N N . ARG A 1 71 ? -9.187 -3.252 19.062 1.00 95.50 71 ARG A N 1
ATOM 521 C CA . ARG A 1 71 ? -9.969 -2.021 18.887 1.00 95.50 71 ARG A CA 1
ATOM 522 C C . ARG A 1 71 ? -10.611 -1.968 17.502 1.00 95.50 71 ARG A C 1
ATOM 524 O O . ARG A 1 71 ? -10.113 -2.574 16.556 1.00 95.50 71 ARG A O 1
ATOM 531 N N . GLN A 1 72 ? -11.673 -1.179 17.397 1.00 97.56 72 GLN A N 1
ATOM 532 C CA . GLN A 1 72 ? -12.401 -0.940 16.155 1.00 97.56 72 GLN A CA 1
ATOM 533 C C . GLN A 1 72 ? -12.112 0.450 15.576 1.00 97.56 72 GLN A C 1
ATOM 535 O O . GLN A 1 72 ? -11.545 1.322 16.241 1.00 97.56 72 GLN A O 1
ATOM 540 N N . PHE A 1 73 ? -12.497 0.631 14.315 1.00 98.38 73 PHE A N 1
ATOM 541 C CA . PHE A 1 73 ? -12.240 1.818 13.517 1.00 98.38 73 PHE A CA 1
ATOM 542 C C . PHE A 1 73 ? -13.507 2.316 12.830 1.00 98.38 73 PHE A C 1
ATOM 544 O O . PHE A 1 73 ? -14.340 1.539 12.364 1.00 98.38 73 PHE A O 1
ATOM 551 N N . LYS A 1 74 ? -13.612 3.636 12.669 1.00 98.00 74 LYS A N 1
ATOM 552 C CA . LYS A 1 74 ? -14.707 4.247 11.897 1.00 98.00 74 LYS A CA 1
ATOM 553 C C . LYS A 1 74 ? -14.489 4.141 10.395 1.00 98.00 74 LYS A C 1
ATOM 555 O O . LYS A 1 74 ? -15.437 4.180 9.607 1.00 98.00 74 LYS A O 1
ATOM 560 N N . LEU A 1 75 ? -13.226 4.057 9.987 1.00 98.25 75 LEU A N 1
ATOM 561 C CA . LEU A 1 75 ? -12.823 3.989 8.594 1.00 98.25 75 LEU A CA 1
ATOM 562 C C . LEU A 1 75 ? -11.595 3.093 8.445 1.00 98.25 75 LEU A C 1
ATOM 564 O O . LEU A 1 75 ? -10.541 3.409 8.986 1.00 98.25 75 LEU A O 1
ATOM 568 N N . ALA A 1 76 ? -11.713 2.046 7.639 1.00 98.31 76 ALA A N 1
ATOM 569 C CA . ALA A 1 76 ? -10.577 1.327 7.087 1.00 98.31 76 ALA A CA 1
ATOM 570 C C . ALA A 1 76 ? -10.329 1.801 5.650 1.00 98.31 76 ALA A C 1
ATOM 572 O O . ALA A 1 76 ? -11.272 1.976 4.870 1.00 98.31 76 ALA A O 1
ATOM 573 N N . ILE A 1 77 ? -9.068 2.015 5.291 1.00 97.94 77 ILE A N 1
ATOM 574 C CA . ILE A 1 77 ? -8.655 2.352 3.934 1.00 97.94 77 ILE A CA 1
ATOM 575 C C . ILE A 1 77 ? -7.571 1.407 3.428 1.00 97.94 77 ILE A C 1
ATOM 577 O O . ILE A 1 77 ? -6.682 1.016 4.180 1.00 97.94 77 ILE A O 1
ATOM 581 N N . ILE A 1 78 ? -7.628 1.079 2.139 1.00 97.44 78 ILE A N 1
ATOM 582 C CA . ILE A 1 78 ? -6.573 0.337 1.434 1.00 97.44 78 ILE A CA 1
ATOM 583 C C . ILE A 1 78 ? -6.230 1.110 0.157 1.00 97.44 78 ILE A C 1
ATOM 585 O O . ILE A 1 78 ? -6.823 0.868 -0.902 1.00 97.44 78 ILE A O 1
ATOM 589 N N . PRO A 1 79 ? -5.352 2.122 0.248 1.00 94.06 79 PRO A N 1
ATOM 590 C CA . PRO A 1 79 ? -5.045 2.957 -0.896 1.00 94.06 79 PRO A CA 1
ATOM 591 C C . PRO A 1 79 ? -4.232 2.199 -1.954 1.00 94.06 79 PRO A C 1
ATOM 593 O O . PRO A 1 79 ? -3.461 1.277 -1.679 1.00 94.06 79 PRO A O 1
ATOM 596 N N . TYR A 1 80 ? -4.357 2.664 -3.194 1.00 90.56 80 TYR A N 1
ATOM 597 C CA . TYR A 1 80 ? -3.548 2.236 -4.333 1.00 90.56 80 TYR A CA 1
ATOM 598 C C . TYR A 1 80 ? -3.665 0.742 -4.686 1.00 90.56 80 TYR A C 1
ATOM 600 O O . TYR A 1 80 ? -4.665 0.343 -5.268 1.00 90.56 80 TYR A O 1
ATOM 608 N N . ARG A 1 81 ? -2.636 -0.076 -4.434 1.00 91.25 81 ARG A N 1
ATOM 609 C CA . ARG A 1 81 ? -2.558 -1.464 -4.931 1.00 91.25 81 ARG A CA 1
ATOM 610 C C . ARG A 1 81 ? -2.431 -2.510 -3.823 1.00 91.25 81 ARG A C 1
ATOM 612 O O . ARG A 1 81 ? -2.319 -3.688 -4.137 1.00 91.25 81 ARG A O 1
ATOM 619 N N . ALA A 1 82 ? -2.471 -2.112 -2.549 1.00 95.19 82 ALA A N 1
ATOM 620 C CA . ALA A 1 82 ? -2.214 -3.020 -1.429 1.00 95.19 82 ALA A CA 1
ATOM 621 C C . ALA A 1 82 ? -3.179 -4.222 -1.386 1.00 95.19 82 ALA A C 1
ATOM 623 O O . ALA A 1 82 ? -2.726 -5.348 -1.200 1.00 95.19 82 ALA A O 1
ATOM 624 N N . PHE A 1 83 ? -4.476 -4.017 -1.654 1.00 96.81 83 PHE A N 1
ATOM 625 C CA . PHE A 1 83 ? -5.454 -5.114 -1.704 1.00 96.81 83 PHE A CA 1
ATOM 626 C C . PHE A 1 83 ? -5.144 -6.127 -2.816 1.00 96.81 83 PHE A C 1
ATOM 628 O O . PHE A 1 83 ? -5.264 -7.328 -2.616 1.00 96.81 83 PHE A O 1
ATOM 635 N N . LEU A 1 84 ? -4.659 -5.646 -3.963 1.00 96.00 84 LEU A N 1
ATOM 636 C CA . LEU A 1 84 ? -4.380 -6.464 -5.145 1.00 96.00 84 LEU A CA 1
ATOM 637 C C . LEU A 1 84 ? -3.159 -7.384 -4.965 1.00 96.00 84 LEU A C 1
ATOM 639 O O . LEU A 1 84 ? -2.931 -8.269 -5.783 1.00 96.00 84 LEU A O 1
ATOM 643 N N . HIS A 1 85 ? -2.367 -7.208 -3.903 1.00 95.12 85 HIS A N 1
ATOM 644 C CA . HIS A 1 85 ? -1.291 -8.139 -3.546 1.00 95.12 85 HIS A CA 1
ATOM 645 C C . HIS A 1 85 ? -1.799 -9.443 -2.906 1.00 95.12 85 HIS A C 1
ATOM 647 O O . HIS A 1 85 ? -1.011 -10.359 -2.662 1.00 95.12 85 HIS A O 1
ATOM 653 N N . LEU A 1 86 ? -3.100 -9.548 -2.637 1.00 96.50 86 LEU A N 1
ATOM 654 C CA . LEU A 1 86 ? -3.753 -10.770 -2.186 1.00 96.50 86 LEU A CA 1
ATOM 655 C C . LEU A 1 86 ? -4.092 -11.631 -3.410 1.00 96.50 86 LEU A C 1
ATOM 657 O O . LEU A 1 86 ? -5.065 -11.411 -4.122 1.00 96.50 86 LEU A O 1
ATOM 661 N N . LEU A 1 87 ? -3.249 -12.624 -3.687 1.00 96.75 87 LEU A N 1
ATOM 662 C CA . LEU A 1 87 ? -3.254 -13.324 -4.977 1.00 96.75 87 LEU A CA 1
ATOM 663 C C . LEU A 1 87 ? -4.349 -14.392 -5.116 1.00 96.75 87 LEU A C 1
ATOM 665 O O . LEU A 1 87 ? -4.416 -15.074 -6.137 1.00 96.75 87 LEU A O 1
ATOM 669 N N . THR A 1 88 ? -5.207 -14.554 -4.107 1.00 96.56 88 THR A N 1
ATOM 670 C CA . THR A 1 88 ? -6.285 -15.546 -4.108 1.00 96.56 88 THR A CA 1
ATOM 671 C C . THR A 1 88 ? -7.605 -14.941 -3.644 1.00 96.56 88 THR A C 1
ATOM 673 O O . THR A 1 88 ? -7.651 -14.001 -2.850 1.00 96.56 88 THR A O 1
ATOM 676 N N . VAL A 1 89 ? -8.715 -15.520 -4.107 1.00 95.88 89 VAL A N 1
ATOM 677 C CA . VAL A 1 89 ? -10.058 -15.159 -3.624 1.00 95.88 89 VAL A CA 1
ATOM 678 C C . VAL A 1 89 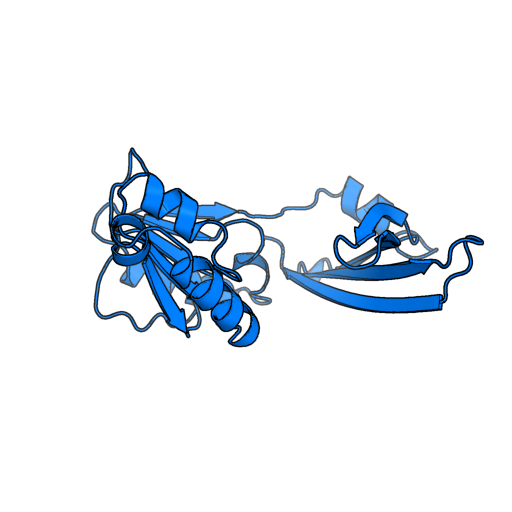? -10.179 -15.419 -2.120 1.00 95.88 89 VAL A C 1
ATOM 680 O O . VAL A 1 89 ? -10.831 -14.661 -1.408 1.00 95.88 89 VAL A O 1
ATOM 683 N N . GLN A 1 90 ? -9.539 -16.475 -1.621 1.00 97.88 90 GLN A N 1
ATOM 684 C CA . GLN A 1 90 ? -9.507 -16.825 -0.206 1.00 97.88 90 GLN A CA 1
ATOM 685 C C . GLN A 1 90 ? -8.824 -15.729 0.615 1.00 97.88 90 GLN A C 1
ATOM 687 O O . GLN A 1 90 ? -9.373 -15.324 1.637 1.00 97.88 90 GLN A O 1
ATOM 692 N N . ASP A 1 91 ? -7.695 -15.201 0.140 1.00 97.88 91 ASP A N 1
ATOM 693 C CA . ASP A 1 91 ? -6.992 -14.092 0.786 1.00 97.88 91 ASP A CA 1
ATOM 694 C C . ASP A 1 91 ? -7.827 -12.803 0.768 1.00 97.88 91 ASP A C 1
ATOM 696 O O . ASP A 1 91 ? -7.934 -12.142 1.800 1.00 97.88 91 ASP A O 1
ATOM 700 N N . HIS A 1 92 ? -8.484 -12.473 -0.354 1.00 97.06 92 HIS A N 1
ATOM 701 C CA . HIS A 1 92 ? -9.430 -11.349 -0.413 1.00 97.06 92 HIS A CA 1
ATOM 702 C C . HIS A 1 92 ? -10.549 -11.499 0.624 1.00 97.06 92 HIS A C 1
ATOM 704 O O . HIS A 1 92 ? -10.850 -10.557 1.355 1.00 97.06 92 HIS A O 1
ATOM 710 N N . ARG A 1 93 ? -11.160 -12.688 0.719 1.00 98.06 93 ARG A N 1
ATOM 711 C CA . ARG A 1 93 ? -12.233 -12.957 1.688 1.00 98.06 93 ARG A CA 1
ATOM 712 C C . ARG A 1 93 ? -11.737 -12.865 3.128 1.00 98.06 93 ARG A C 1
ATOM 714 O O . ARG A 1 93 ? -12.437 -12.285 3.949 1.00 98.06 93 ARG A O 1
ATOM 721 N N . ALA A 1 94 ? -10.554 -13.404 3.423 1.00 98.62 94 ALA A N 1
ATOM 722 C CA . ALA A 1 94 ? -9.951 -13.326 4.750 1.00 98.62 94 ALA A CA 1
ATOM 723 C C . ALA A 1 94 ? -9.675 -11.872 5.155 1.00 98.62 94 ALA A C 1
ATOM 725 O O . ALA A 1 94 ? -10.046 -11.465 6.252 1.00 98.62 94 ALA A O 1
ATOM 726 N N . ALA A 1 95 ? -9.116 -11.065 4.248 1.00 98.38 95 ALA A N 1
ATOM 727 C CA . ALA A 1 95 ? -8.891 -9.646 4.498 1.00 98.38 95 ALA A CA 1
ATOM 728 C C . ALA A 1 95 ? -10.201 -8.888 4.732 1.00 98.38 95 ALA A C 1
ATOM 730 O O . ALA A 1 95 ? -10.328 -8.187 5.728 1.00 98.38 95 ALA A O 1
ATOM 731 N N . LEU A 1 96 ? -11.208 -9.064 3.872 1.00 98.25 96 LEU A N 1
ATOM 732 C CA . LEU A 1 96 ? -12.501 -8.391 4.041 1.00 98.25 96 LEU A CA 1
ATOM 733 C C . LEU A 1 96 ? -13.209 -8.797 5.343 1.00 98.25 96 LEU A C 1
ATOM 735 O O . LEU A 1 96 ? -13.779 -7.935 6.008 1.00 98.25 96 LEU A O 1
ATOM 739 N N . ALA A 1 97 ? -13.146 -10.076 5.727 1.00 98.50 97 ALA A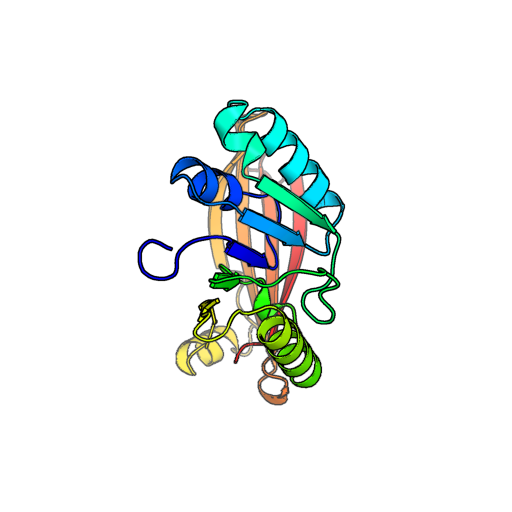 N 1
ATOM 740 C CA . ALA A 1 97 ? -13.691 -10.553 6.997 1.00 98.50 97 ALA A CA 1
ATOM 741 C C . ALA A 1 97 ? -12.950 -9.939 8.193 1.00 98.50 97 ALA A C 1
ATOM 743 O O . ALA A 1 97 ? -13.583 -9.370 9.079 1.00 98.50 97 ALA A O 1
ATOM 744 N N . SER A 1 98 ? -11.614 -9.970 8.172 1.00 98.50 98 SER A N 1
ATOM 745 C CA . SER A 1 98 ? -10.795 -9.381 9.231 1.00 98.50 98 SER A CA 1
ATOM 746 C C . SER A 1 98 ? -11.038 -7.875 9.366 1.00 98.50 98 SER A C 1
ATOM 748 O O . SER A 1 98 ? -11.181 -7.371 10.475 1.00 98.50 98 SER A O 1
ATOM 750 N N . ILE A 1 99 ? -11.166 -7.151 8.251 1.00 98.38 99 ILE A N 1
ATOM 751 C CA . ILE A 1 99 ? -11.500 -5.720 8.248 1.00 98.38 99 ILE A CA 1
ATOM 752 C C . ILE A 1 99 ? -12.870 -5.479 8.868 1.00 98.38 99 ILE A C 1
ATOM 754 O O . ILE A 1 99 ? -13.010 -4.582 9.693 1.00 98.38 99 ILE A O 1
ATOM 758 N N . HIS A 1 100 ? -13.872 -6.264 8.473 1.00 98.12 100 HIS A N 1
ATOM 759 C CA . HIS A 1 100 ? -15.233 -6.128 8.978 1.00 98.12 100 HIS A CA 1
ATOM 760 C C . HIS A 1 100 ? -15.291 -6.271 10.506 1.00 98.12 100 HIS A C 1
ATOM 762 O O . HIS A 1 100 ? -15.956 -5.477 11.159 1.00 98.12 100 HIS A O 1
ATOM 768 N N . GLU A 1 101 ? -14.554 -7.220 11.088 1.00 97.94 101 GLU A N 1
ATOM 769 C CA . GLU A 1 101 ? -14.460 -7.399 12.550 1.00 97.94 101 GLU A CA 1
ATOM 770 C C . GLU A 1 101 ? -13.836 -6.194 13.278 1.00 97.94 101 GLU A C 1
ATOM 772 O O . GLU A 1 101 ? -14.112 -5.963 14.457 1.00 97.94 101 GLU A O 1
ATOM 777 N N . HIS A 1 102 ? -13.023 -5.407 12.571 1.00 98.38 102 HIS A N 1
ATOM 778 C CA . HIS A 1 102 ? -12.341 -4.224 13.095 1.00 98.38 102 HIS A CA 1
ATOM 779 C C . HIS A 1 102 ? -13.046 -2.912 12.730 1.00 98.38 102 HIS A C 1
ATOM 781 O O . HIS A 1 102 ? -12.516 -1.840 13.017 1.00 98.38 102 HIS A O 1
ATOM 787 N N . LEU A 1 103 ? -14.228 -2.953 12.117 1.00 98.25 103 LEU A N 1
ATOM 788 C CA . LEU A 1 103 ? -15.046 -1.763 11.902 1.00 98.25 103 LEU A CA 1
ATOM 789 C C . LEU A 1 103 ? -16.076 -1.612 13.025 1.00 98.25 103 LEU A C 1
ATOM 791 O O . LEU A 1 103 ? -16.651 -2.589 13.493 1.00 98.25 103 LEU A O 1
ATOM 795 N N . GLU A 1 104 ? -16.301 -0.370 13.452 1.00 97.50 104 GLU A N 1
ATOM 796 C CA . GLU A 1 104 ? -17.447 -0.023 14.301 1.00 97.50 104 GLU A CA 1
ATOM 797 C C . GLU A 1 104 ? -18.766 -0.240 13.536 1.00 97.50 104 GLU A C 1
ATOM 799 O O . GLU A 1 104 ? -18.787 -0.257 12.300 1.00 97.50 104 GLU A O 1
ATOM 804 N N . ASP A 1 105 ? -19.892 -0.307 14.249 1.00 95.25 105 ASP A N 1
ATOM 805 C CA . ASP A 1 105 ? -21.216 -0.268 13.623 1.00 95.25 105 ASP A CA 1
ATOM 806 C C . ASP A 1 105 ? -21.375 1.009 12.776 1.00 95.25 105 ASP A C 1
ATOM 808 O O . ASP A 1 105 ? -21.217 2.136 13.248 1.00 95.25 105 ASP A O 1
ATOM 812 N N . GLY A 1 106 ? -21.676 0.838 11.485 1.00 94.38 106 GLY A N 1
ATOM 813 C CA . GLY A 1 106 ? -21.727 1.943 10.517 1.00 94.38 106 GLY A CA 1
ATOM 814 C C . GLY A 1 106 ? -20.355 2.429 10.021 1.00 94.38 106 GLY A C 1
ATOM 815 O O . GLY A 1 106 ? -20.292 3.373 9.220 1.00 94.38 106 GLY A O 1
ATOM 816 N N . GLY A 1 107 ? -19.273 1.775 10.451 1.00 96.69 107 GLY A N 1
ATOM 817 C CA . GLY A 1 107 ? -17.922 1.944 9.936 1.00 96.69 107 GLY A CA 1
ATOM 818 C C . GLY A 1 107 ? -17.835 1.620 8.446 1.00 96.69 107 GLY A C 1
ATOM 819 O O . GLY A 1 107 ? -18.675 0.924 7.870 1.00 96.69 107 GLY A O 1
ATOM 820 N N . ARG A 1 108 ? -16.829 2.187 7.778 1.00 97.19 108 ARG A N 1
ATOM 821 C CA . ARG A 1 108 ? -16.700 2.096 6.317 1.00 97.19 108 ARG A CA 1
ATOM 822 C C . ARG A 1 108 ? -15.350 1.546 5.903 1.00 97.19 108 ARG A C 1
ATOM 824 O O . ARG A 1 108 ? -14.333 1.864 6.507 1.00 97.19 108 ARG A O 1
ATOM 831 N N . LEU A 1 109 ? -15.350 0.814 4.797 1.00 97.44 109 LEU A N 1
ATOM 832 C CA . LEU A 1 109 ? -14.152 0.449 4.055 1.00 97.44 109 LEU A CA 1
ATOM 833 C C . LEU A 1 109 ? -14.099 1.269 2.760 1.00 97.44 109 LEU A C 1
ATOM 835 O O . LEU A 1 109 ? -15.094 1.362 2.041 1.00 97.44 109 LEU A O 1
ATOM 839 N N . ALA A 1 110 ? -12.942 1.853 2.453 1.00 95.94 110 ALA A N 1
ATOM 840 C CA . ALA A 1 110 ? -12.659 2.460 1.156 1.00 95.94 110 ALA A CA 1
ATOM 841 C C . ALA A 1 110 ? -11.338 1.920 0.605 1.00 95.94 110 ALA A C 1
ATOM 843 O O . ALA A 1 110 ? -10.294 2.046 1.236 1.00 95.94 110 ALA A O 1
ATOM 844 N N . PHE A 1 111 ? -11.359 1.333 -0.583 1.00 94.94 111 PHE A N 1
ATOM 845 C CA . PHE A 1 111 ? -10.168 0.742 -1.175 1.00 94.94 111 PHE A CA 1
ATOM 846 C C . PHE A 1 111 ? -10.145 0.934 -2.679 1.00 94.94 111 PHE A C 1
ATOM 848 O O . PHE A 1 111 ? -11.178 1.141 -3.316 1.00 94.94 111 PHE A O 1
ATOM 855 N N . ASN A 1 112 ? -8.938 0.899 -3.225 1.00 91.31 112 ASN A N 1
ATOM 856 C CA . ASN A 1 112 ? -8.710 0.959 -4.654 1.00 91.31 112 ASN A CA 1
ATOM 857 C C . ASN A 1 112 ? -8.691 -0.454 -5.237 1.00 91.31 112 ASN A C 1
ATOM 859 O O . ASN A 1 112 ? -8.039 -1.353 -4.706 1.00 91.31 112 ASN A O 1
ATOM 863 N N . ILE A 1 113 ? -9.376 -0.608 -6.365 1.00 89.00 113 ILE A N 1
ATOM 864 C CA . ILE A 1 113 ? -9.282 -1.784 -7.223 1.00 89.00 113 ILE A CA 1
ATOM 865 C C . ILE A 1 113 ? -8.651 -1.387 -8.555 1.00 89.00 113 ILE A C 1
ATOM 867 O O . ILE A 1 113 ? -8.656 -0.217 -8.944 1.00 89.00 113 ILE A O 1
ATOM 871 N N . PHE A 1 114 ? -8.089 -2.376 -9.233 1.00 87.00 114 PHE A N 1
ATOM 872 C CA . PHE A 1 114 ? -7.701 -2.299 -10.631 1.00 87.00 114 PHE A CA 1
ATOM 873 C C . PHE A 1 114 ? -8.507 -3.371 -11.348 1.00 87.00 114 PHE A C 1
ATOM 875 O O . PHE A 1 114 ? -8.482 -4.509 -10.892 1.00 87.00 114 PHE A O 1
ATOM 882 N N . ASP A 1 115 ? -9.198 -2.989 -12.417 1.00 86.75 115 ASP A N 1
ATOM 883 C CA . ASP A 1 115 ? -9.992 -3.865 -13.277 1.00 86.75 115 ASP A CA 1
ATOM 884 C C . ASP A 1 115 ? -9.599 -3.544 -14.732 1.00 86.75 115 ASP A C 1
ATOM 886 O O . ASP A 1 115 ? -9.966 -2.477 -15.235 1.00 86.75 115 ASP A O 1
ATOM 890 N N . PRO A 1 116 ? -8.709 -4.340 -15.357 1.00 85.44 116 PRO A N 1
ATOM 891 C CA . PRO A 1 116 ? -8.269 -4.106 -16.726 1.00 85.44 116 PRO A CA 1
ATOM 892 C C . PRO A 1 116 ? -9.371 -4.490 -17.719 1.00 85.44 116 PRO A C 1
ATOM 894 O O . PRO A 1 116 ? -9.865 -5.617 -17.695 1.00 85.44 116 PRO A O 1
ATOM 897 N N . ASP A 1 117 ? -9.707 -3.585 -18.639 1.00 86.94 117 ASP A N 1
ATOM 898 C CA . ASP A 1 117 ? -10.602 -3.919 -19.746 1.00 86.94 117 ASP A CA 1
ATOM 899 C C . ASP A 1 117 ? -9.938 -4.862 -20.769 1.00 86.94 117 ASP A C 1
ATOM 901 O O . ASP A 1 117 ? -8.724 -5.104 -20.772 1.00 86.94 117 ASP A O 1
ATOM 905 N N . LEU A 1 118 ? -10.768 -5.435 -21.645 1.00 83.81 118 LEU A N 1
ATOM 906 C CA . LEU A 1 118 ? -10.318 -6.406 -22.637 1.00 83.81 118 LEU A CA 1
ATOM 907 C C . LEU A 1 118 ? -9.347 -5.793 -23.655 1.00 83.81 118 LEU A C 1
ATOM 909 O O . LEU A 1 118 ? -8.439 -6.487 -24.106 1.00 83.81 118 LEU A O 1
ATOM 913 N N . GLU A 1 119 ? -9.513 -4.516 -24.005 1.00 83.06 119 GLU A N 1
ATOM 914 C CA . GLU A 1 119 ? -8.629 -3.826 -24.950 1.00 83.06 119 GLU A CA 1
ATOM 915 C C . GLU A 1 119 ? -7.212 -3.729 -24.375 1.00 83.06 119 GLU A C 1
ATOM 917 O O . GLU A 1 119 ? -6.260 -4.181 -25.014 1.00 83.06 119 GLU A O 1
ATOM 922 N N . MET A 1 120 ? -7.081 -3.290 -23.120 1.00 81.62 120 MET A N 1
ATOM 923 C CA . MET A 1 120 ? -5.811 -3.222 -22.395 1.00 81.62 120 MET A CA 1
ATOM 924 C C . MET A 1 120 ? -5.122 -4.585 -22.306 1.00 81.62 120 MET A C 1
ATOM 926 O O . MET A 1 120 ? -3.897 -4.677 -22.411 1.00 81.62 120 MET A O 1
ATOM 930 N N . ILE A 1 121 ? -5.896 -5.648 -22.091 1.00 83.31 121 ILE A N 1
ATOM 931 C CA . ILE A 1 121 ? -5.374 -7.015 -22.037 1.00 83.31 121 ILE A CA 1
ATOM 932 C C . ILE A 1 121 ? -4.860 -7.439 -23.415 1.00 83.31 121 ILE A C 1
ATOM 934 O O . ILE A 1 121 ? -3.749 -7.961 -23.511 1.00 83.31 121 ILE A O 1
ATOM 938 N N . VAL A 1 122 ? -5.648 -7.238 -24.474 1.00 79.75 122 VAL A N 1
ATOM 939 C CA . VAL A 1 122 ? -5.333 -7.709 -25.832 1.00 79.75 122 VAL A CA 1
ATOM 940 C C . VAL A 1 122 ? -4.138 -6.966 -26.420 1.00 79.75 122 VAL A C 1
ATOM 942 O O . VAL A 1 122 ? -3.235 -7.618 -26.947 1.00 79.75 122 VAL A O 1
ATOM 945 N N . GLU A 1 123 ? -4.074 -5.640 -26.269 1.00 73.25 123 GLU A N 1
ATOM 946 C CA . GLU A 1 123 ? -2.920 -4.829 -26.691 1.00 73.25 123 GLU A CA 1
ATOM 947 C C . GLU A 1 123 ? -1.604 -5.360 -26.109 1.00 73.25 123 GLU A C 1
ATOM 949 O O . GLU A 1 123 ? -0.559 -5.323 -26.759 1.00 73.25 123 GLU A O 1
ATOM 954 N N . ARG A 1 124 ? -1.677 -5.907 -24.894 1.00 71.06 124 ARG A N 1
ATOM 955 C CA . ARG A 1 124 ? -0.542 -6.399 -24.112 1.00 71.06 124 ARG A CA 1
ATOM 956 C C . ARG A 1 124 ? -0.342 -7.916 -24.172 1.00 71.06 124 ARG A C 1
ATOM 958 O O . ARG A 1 124 ? 0.543 -8.449 -23.509 1.00 71.06 124 ARG A O 1
ATOM 965 N N . SER A 1 125 ? -1.138 -8.620 -24.981 1.00 65.56 125 SER A N 1
ATOM 966 C CA . SER A 1 125 ? -1.112 -10.087 -25.126 1.00 65.56 125 SER A CA 1
ATOM 967 C C . SER A 1 125 ? -0.708 -10.559 -26.531 1.00 65.56 125 SER A C 1
ATOM 969 O O . SER A 1 125 ? -0.961 -11.708 -26.884 1.00 65.56 125 SER A O 1
ATOM 971 N N . SER A 1 126 ? -0.097 -9.690 -27.346 1.00 60.75 126 SER A N 1
ATOM 972 C CA . SER A 1 126 ? 0.313 -10.009 -28.726 1.00 60.75 126 SER A CA 1
ATOM 973 C C . SER A 1 126 ? 1.414 -11.086 -28.822 1.00 60.75 126 SER A C 1
ATOM 975 O O . SER A 1 126 ? 2.130 -11.343 -27.853 1.00 60.75 126 SER A O 1
ATOM 977 N N . ASP A 1 127 ? 1.604 -11.674 -30.013 1.00 53.84 127 ASP A N 1
ATOM 978 C CA . ASP A 1 127 ? 2.589 -12.743 -30.296 1.00 53.84 127 ASP A CA 1
ATOM 979 C C . ASP A 1 127 ? 4.059 -12.358 -30.016 1.00 53.84 127 ASP A C 1
ATOM 981 O O . ASP A 1 127 ? 4.925 -13.226 -29.911 1.00 53.84 127 ASP A O 1
ATOM 985 N N . ILE A 1 128 ? 4.358 -11.061 -29.870 1.00 53.34 128 ILE A N 1
ATOM 986 C CA . ILE A 1 128 ? 5.693 -10.536 -29.522 1.00 53.34 128 ILE A CA 1
ATOM 987 C C . ILE A 1 128 ? 5.870 -10.447 -27.983 1.00 53.34 128 ILE A C 1
ATOM 989 O O . ILE A 1 128 ? 6.919 -10.041 -27.481 1.00 53.34 128 ILE A O 1
ATOM 993 N N . GLY A 1 129 ? 4.875 -10.896 -27.210 1.00 55.12 129 GLY A N 1
ATOM 994 C CA . GLY A 1 129 ? 4.763 -10.638 -25.777 1.00 55.12 129 GLY A CA 1
ATOM 995 C C . GLY A 1 129 ? 4.340 -9.195 -25.507 1.00 55.12 129 GLY A C 1
ATOM 996 O O . GLY A 1 129 ? 4.163 -8.399 -26.432 1.00 55.12 129 GLY A O 1
ATOM 997 N N . ASP A 1 130 ? 4.170 -8.841 -24.234 1.00 64.25 130 ASP A N 1
ATOM 998 C CA . ASP A 1 130 ? 3.939 -7.447 -23.865 1.00 64.25 130 ASP A CA 1
ATOM 999 C C . ASP A 1 130 ? 5.218 -6.664 -24.164 1.00 64.25 130 ASP A C 1
ATOM 1001 O O . ASP A 1 130 ? 6.241 -6.832 -23.484 1.00 64.25 130 ASP A O 1
ATOM 1005 N N . ALA A 1 131 ? 5.190 -5.906 -25.262 1.00 70.44 131 ALA A N 1
ATOM 1006 C CA . ALA A 1 131 ? 6.348 -5.191 -25.762 1.00 70.44 131 ALA A CA 1
ATOM 1007 C C . ALA A 1 131 ? 6.923 -4.328 -24.637 1.00 70.44 131 ALA A C 1
ATOM 1009 O O . ALA A 1 131 ? 6.187 -3.707 -23.875 1.00 70.44 131 ALA A O 1
ATOM 1010 N N . LEU A 1 132 ? 8.250 -4.298 -24.520 1.00 83.38 132 LEU A N 1
ATOM 1011 C CA . LEU A 1 132 ? 8.898 -3.464 -23.520 1.00 83.38 132 LEU A CA 1
ATOM 1012 C C . LEU A 1 132 ? 8.582 -1.991 -23.819 1.00 83.38 132 LEU A C 1
ATOM 1014 O O . LEU A 1 132 ? 9.135 -1.415 -24.759 1.00 83.38 132 LEU A O 1
ATOM 1018 N N . THR A 1 133 ? 7.701 -1.380 -23.032 1.00 86.44 133 THR A N 1
ATOM 1019 C CA . THR A 1 133 ? 7.293 0.013 -23.208 1.00 86.44 133 THR A CA 1
ATOM 1020 C C . THR A 1 133 ? 8.074 0.922 -22.285 1.00 86.44 133 THR A C 1
ATOM 1022 O O . THR A 1 133 ? 8.398 0.583 -21.148 1.00 86.44 133 THR A O 1
ATOM 1025 N N . ARG A 1 134 ? 8.417 2.110 -22.781 1.00 89.94 134 ARG A N 1
ATOM 1026 C CA . ARG A 1 134 ? 9.072 3.128 -21.966 1.00 89.94 134 ARG A CA 1
ATOM 1027 C C . ARG A 1 134 ? 8.023 3.809 -21.094 1.00 89.94 134 ARG A C 1
ATOM 1029 O O . ARG A 1 134 ? 7.196 4.555 -21.606 1.00 89.94 134 ARG A O 1
ATOM 1036 N N . LEU A 1 135 ? 8.091 3.578 -19.789 1.00 89.88 135 LEU A N 1
ATOM 1037 C CA . LEU A 1 135 ? 7.123 4.100 -18.831 1.00 89.88 135 LEU A CA 1
ATOM 1038 C C . LEU A 1 135 ? 7.427 5.553 -18.452 1.00 89.88 135 LEU A C 1
ATOM 1040 O O . LEU A 1 135 ? 6.535 6.395 -18.455 1.00 89.88 135 LEU A O 1
ATOM 1044 N N . THR A 1 136 ? 8.676 5.846 -18.079 1.00 94.88 136 THR A N 1
ATOM 1045 C CA . THR A 1 136 ? 9.091 7.193 -17.650 1.00 94.88 136 THR A CA 1
ATOM 1046 C C . THR A 1 136 ? 10.617 7.359 -17.655 1.00 94.88 136 THR A C 1
ATOM 1048 O O . THR A 1 136 ? 11.367 6.399 -17.857 1.00 94.88 136 THR A O 1
ATOM 1051 N N . GLU A 1 137 ? 11.089 8.582 -17.426 1.00 95.00 137 GLU A N 1
ATOM 1052 C CA . GLU A 1 137 ? 12.477 8.901 -17.094 1.00 95.00 137 GLU A CA 1
ATOM 1053 C C . GLU A 1 137 ? 12.542 9.897 -15.931 1.00 95.00 137 GLU A C 1
ATOM 1055 O O . GLU A 1 137 ? 11.666 10.747 -15.785 1.00 95.00 137 GLU A O 1
ATOM 1060 N N . PHE A 1 138 ? 13.575 9.790 -15.098 1.00 94.38 138 PHE A N 1
ATOM 1061 C CA . PHE A 1 138 ? 13.840 10.741 -14.018 1.00 94.38 138 PHE A CA 1
ATOM 1062 C C . PHE A 1 138 ? 15.328 10.763 -13.658 1.00 94.38 138 PHE A C 1
ATOM 1064 O O . PHE A 1 138 ? 16.087 9.889 -14.073 1.00 94.38 138 PHE A O 1
ATOM 1071 N N . GLU A 1 139 ? 15.750 11.744 -12.865 1.00 94.06 139 GLU A N 1
ATOM 1072 C CA . GLU A 1 139 ? 17.103 11.813 -12.308 1.00 94.06 139 GLU A CA 1
ATOM 1073 C C . GLU A 1 139 ? 17.087 11.473 -10.818 1.00 94.06 139 GLU A C 1
ATOM 1075 O O . GLU A 1 139 ? 16.174 11.869 -10.091 1.00 94.06 139 GLU A O 1
ATOM 1080 N N . THR A 1 140 ? 18.082 10.717 -10.351 1.00 88.62 140 THR A N 1
ATOM 1081 C CA . THR A 1 140 ? 18.216 10.432 -8.918 1.00 88.62 140 THR A CA 1
ATOM 1082 C C . THR A 1 140 ? 18.581 11.710 -8.156 1.00 88.62 140 THR A C 1
ATOM 1084 O O . THR A 1 140 ? 19.550 12.372 -8.538 1.00 88.62 140 THR A O 1
ATOM 1087 N N . PRO A 1 141 ? 17.886 12.052 -7.057 1.00 85.25 141 PRO A N 1
ATOM 1088 C CA . PRO A 1 141 ? 18.190 13.257 -6.284 1.00 85.25 141 PRO A CA 1
ATOM 1089 C C . PRO A 1 141 ? 19.625 13.294 -5.742 1.00 85.25 141 PRO A C 1
ATOM 1091 O O . PRO A 1 141 ? 20.228 14.358 -5.651 1.00 85.25 141 PRO A O 1
ATOM 1094 N N . GLU A 1 142 ? 20.192 12.135 -5.399 1.00 85.75 142 GLU A N 1
ATOM 1095 C CA . GLU A 1 142 ? 21.488 12.039 -4.722 1.00 85.75 142 GLU A CA 1
ATOM 1096 C C . GLU A 1 142 ? 22.675 12.153 -5.682 1.00 85.75 142 GLU A C 1
ATOM 1098 O O . GLU A 1 142 ? 23.756 12.576 -5.277 1.00 85.75 142 GLU A O 1
ATOM 1103 N N . THR A 1 143 ? 22.511 11.732 -6.942 1.00 86.31 143 THR A N 1
ATOM 1104 C CA . THR A 1 143 ? 23.629 11.661 -7.902 1.00 86.31 143 THR A CA 1
ATOM 1105 C C . THR A 1 143 ? 23.354 12.348 -9.236 1.00 86.31 143 THR A C 1
ATOM 1107 O O . THR A 1 143 ? 24.223 12.299 -10.103 1.00 86.31 143 THR A O 1
ATOM 1110 N N . GLY A 1 144 ? 22.157 12.906 -9.452 1.00 88.62 144 GLY A N 1
ATOM 1111 C CA . GLY A 1 144 ? 21.723 13.446 -10.748 1.00 88.62 144 GLY A CA 1
ATOM 1112 C C . GLY A 1 144 ? 21.737 12.403 -11.868 1.00 88.62 144 GLY A C 1
ATOM 1113 O O . GLY A 1 144 ? 21.886 12.735 -13.040 1.00 88.62 144 GLY A O 1
ATOM 1114 N N . ARG A 1 145 ? 21.682 11.106 -11.530 1.00 90.62 145 ARG A N 1
ATOM 1115 C CA . ARG A 1 145 ? 21.857 10.046 -12.526 1.00 90.62 145 ARG A CA 1
ATOM 1116 C C . ARG A 1 145 ? 20.536 9.812 -13.232 1.00 90.62 145 ARG A C 1
ATOM 1118 O O . ARG A 1 145 ? 19.542 9.506 -12.578 1.00 90.62 145 ARG A O 1
ATOM 1125 N N . LYS A 1 146 ? 20.558 9.864 -14.562 1.00 96.12 146 LYS A N 1
ATOM 1126 C CA . LYS A 1 146 ? 19.393 9.564 -15.388 1.00 96.12 146 LYS A CA 1
ATOM 1127 C C . LYS A 1 146 ? 18.999 8.090 -15.274 1.00 96.12 146 LYS A C 1
ATOM 1129 O O . LYS A 1 146 ? 19.817 7.198 -15.513 1.00 96.12 146 LYS A O 1
ATOM 1134 N N . ILE A 1 147 ? 17.739 7.856 -14.928 1.00 96.50 147 ILE A N 1
ATOM 1135 C CA . ILE A 1 147 ? 17.083 6.554 -14.867 1.00 96.50 147 ILE A CA 1
ATOM 1136 C C . ILE A 1 147 ? 15.986 6.517 -15.927 1.00 96.50 147 ILE A C 1
ATOM 1138 O O . ILE A 1 147 ? 15.108 7.379 -15.950 1.00 96.50 147 ILE A O 1
ATOM 1142 N N . VAL A 1 148 ? 16.012 5.501 -16.786 1.00 96.62 148 VAL A N 1
ATOM 1143 C CA . VAL A 1 148 ? 14.907 5.177 -17.693 1.00 96.62 148 VAL A CA 1
ATOM 1144 C C . VAL A 1 148 ? 14.168 3.973 -17.131 1.00 96.62 148 VAL A C 1
ATOM 1146 O O . VAL A 1 148 ? 14.781 2.964 -16.775 1.00 96.62 148 VAL A O 1
ATOM 1149 N N . VAL A 1 149 ? 12.848 4.095 -17.025 1.00 95.69 149 VAL A N 1
ATOM 1150 C CA . VAL A 1 149 ? 11.978 3.030 -16.539 1.00 95.69 149 VAL A CA 1
ATOM 1151 C C . VAL A 1 149 ? 11.217 2.451 -17.710 1.00 95.69 149 VAL A C 1
ATOM 1153 O O . VAL A 1 149 ? 10.536 3.172 -18.441 1.00 95.69 149 VAL A O 1
ATOM 1156 N N . TRP A 1 150 ? 11.299 1.139 -17.835 1.00 93.56 150 TRP A N 1
ATOM 1157 C CA . TRP A 1 150 ? 10.522 0.364 -18.778 1.00 93.56 150 TRP A CA 1
ATOM 1158 C C . TRP A 1 150 ? 9.529 -0.524 -18.037 1.00 93.56 150 TRP A C 1
ATOM 1160 O O . TRP A 1 150 ? 9.793 -0.939 -16.902 1.00 93.56 150 TRP A O 1
ATOM 1170 N N . ASP A 1 151 ? 8.410 -0.830 -18.679 1.00 90.19 151 ASP A N 1
ATOM 1171 C CA . ASP A 1 151 ? 7.426 -1.787 -18.200 1.00 90.19 151 ASP A CA 1
ATOM 1172 C C . ASP A 1 151 ? 7.104 -2.837 -19.263 1.00 90.19 151 ASP A C 1
ATOM 1174 O O . ASP A 1 151 ? 7.167 -2.596 -20.465 1.00 90.19 151 ASP A O 1
ATOM 1178 N N . SER A 1 152 ? 6.784 -4.027 -18.784 1.00 87.19 152 SER A N 1
ATOM 1179 C CA . SER A 1 152 ? 6.172 -5.111 -19.542 1.00 87.19 152 SER A CA 1
ATOM 1180 C C . SER A 1 152 ? 5.282 -5.860 -18.560 1.00 87.19 152 SER A C 1
ATOM 1182 O O . SER A 1 152 ? 5.591 -5.931 -17.369 1.00 87.19 152 SER A O 1
ATOM 1184 N N . ARG A 1 153 ? 4.145 -6.376 -18.992 1.00 87.00 153 ARG A N 1
ATOM 1185 C CA . ARG A 1 153 ? 3.163 -7.071 -18.163 1.00 87.00 153 ARG A CA 1
ATOM 1186 C C . ARG A 1 153 ? 2.804 -8.408 -18.783 1.00 87.00 153 ARG A C 1
ATOM 1188 O O . ARG A 1 153 ? 3.114 -8.732 -19.916 1.00 87.00 153 ARG A O 1
ATOM 1195 N N . ARG A 1 154 ? 2.159 -9.247 -17.995 1.00 86.31 154 ARG A N 1
ATOM 1196 C CA . ARG A 1 154 ? 1.592 -10.500 -18.466 1.00 86.31 154 ARG A CA 1
ATOM 1197 C C . ARG A 1 154 ? 0.306 -10.752 -17.718 1.00 86.31 154 ARG A C 1
ATOM 1199 O O . ARG A 1 154 ? 0.306 -10.659 -16.491 1.00 86.31 154 ARG A O 1
ATOM 1206 N N . TYR A 1 155 ? -0.740 -11.100 -18.452 1.00 87.94 155 TYR A N 1
ATOM 1207 C CA . TYR A 1 155 ? -2.057 -11.387 -17.904 1.00 87.94 155 TYR A CA 1
ATOM 1208 C C . TYR A 1 155 ? -2.308 -12.899 -17.907 1.00 87.94 155 TYR A C 1
ATOM 1210 O O . TYR A 1 155 ? -2.100 -13.581 -18.908 1.00 87.94 155 TYR A O 1
ATOM 1218 N N . ASP A 1 156 ? -2.734 -13.418 -16.763 1.00 89.38 156 ASP A N 1
ATOM 1219 C CA . ASP A 1 156 ? -3.306 -14.749 -16.575 1.00 89.38 156 ASP A CA 1
ATOM 1220 C C . ASP A 1 156 ? -4.801 -14.545 -16.316 1.00 89.38 156 ASP A C 1
ATOM 1222 O O . ASP A 1 156 ? -5.194 -14.113 -15.230 1.00 89.38 156 ASP A O 1
ATOM 1226 N N . LEU A 1 157 ? -5.618 -14.766 -17.349 1.00 88.94 157 LEU A N 1
ATOM 1227 C CA . LEU A 1 157 ? -7.052 -14.468 -17.317 1.00 88.94 157 LEU A CA 1
ATOM 1228 C C . LEU A 1 157 ? -7.817 -15.413 -16.393 1.00 88.94 157 LEU A C 1
ATOM 1230 O O . LEU A 1 157 ? -8.714 -14.968 -15.680 1.00 88.94 157 LEU A O 1
ATOM 1234 N N . ASP A 1 158 ? -7.416 -16.683 -16.345 1.00 90.44 158 ASP A N 1
ATOM 1235 C CA . ASP A 1 158 ? -8.062 -17.701 -15.515 1.00 90.44 158 ASP A CA 1
ATOM 1236 C C . ASP A 1 158 ? -7.886 -17.383 -14.029 1.00 90.44 158 ASP A C 1
ATOM 1238 O O . ASP A 1 158 ? -8.809 -17.520 -13.222 1.00 90.44 158 ASP A O 1
ATOM 1242 N N . ARG A 1 159 ? -6.685 -16.935 -13.652 1.00 91.06 159 ARG A N 1
ATOM 1243 C CA . ARG A 1 159 ? -6.352 -16.577 -12.268 1.00 91.06 159 ARG A CA 1
ATOM 1244 C C . ARG A 1 159 ? -6.535 -15.100 -11.969 1.00 91.06 159 ARG A C 1
ATOM 1246 O O . ARG A 1 159 ? -6.270 -14.701 -10.837 1.00 91.06 159 ARG A O 1
ATOM 1253 N N . GLN A 1 160 ? -6.964 -14.303 -12.941 1.00 94.06 160 GLN A N 1
ATOM 1254 C CA . GLN A 1 160 ? -7.004 -12.841 -12.893 1.00 94.06 160 GLN A CA 1
ATOM 1255 C C . GLN A 1 160 ? -5.720 -12.231 -12.300 1.00 94.06 160 GLN A C 1
ATOM 1257 O O . GLN A 1 160 ? -5.780 -11.363 -11.429 1.00 94.06 160 GLN A O 1
ATOM 1262 N N . ILE A 1 161 ? -4.551 -12.739 -12.706 1.00 93.31 161 ILE A N 1
ATOM 1263 C CA . ILE A 1 161 ? -3.244 -12.277 -12.217 1.00 93.31 161 ILE A CA 1
ATOM 1264 C C . ILE A 1 161 ? -2.538 -11.478 -13.302 1.00 93.31 161 ILE A C 1
ATOM 1266 O O . ILE A 1 161 ? -2.332 -11.964 -14.411 1.00 93.31 161 ILE A O 1
ATOM 1270 N N . VAL A 1 162 ? -2.094 -10.272 -12.957 1.00 91.75 162 VAL A N 1
ATOM 1271 C CA . VAL A 1 162 ? -1.156 -9.494 -13.763 1.00 91.75 162 VAL A CA 1
ATOM 1272 C C . VAL A 1 162 ? 0.223 -9.528 -13.113 1.00 91.75 162 VAL A C 1
ATOM 1274 O O . VAL A 1 162 ? 0.382 -9.239 -11.928 1.00 91.75 162 VAL A O 1
ATOM 1277 N N . THR A 1 163 ? 1.237 -9.883 -13.894 1.00 91.44 163 THR A N 1
ATOM 1278 C CA . THR A 1 163 ? 2.644 -9.750 -13.504 1.00 91.44 163 THR A CA 1
ATOM 1279 C C . THR A 1 163 ? 3.253 -8.601 -14.292 1.00 91.44 163 THR A C 1
ATOM 1281 O O . THR A 1 163 ? 3.434 -8.730 -15.493 1.00 91.44 163 THR A O 1
ATOM 1284 N N . GLU A 1 164 ? 3.558 -7.486 -13.633 1.00 89.75 164 GLU A N 1
ATOM 1285 C CA . GLU A 1 164 ? 4.257 -6.324 -14.190 1.00 89.75 164 GLU A CA 1
ATOM 1286 C C . GLU A 1 164 ? 5.758 -6.419 -13.876 1.00 89.75 164 GLU A C 1
ATOM 1288 O O . GLU A 1 164 ? 6.162 -6.496 -12.721 1.00 89.75 164 GLU A O 1
ATOM 1293 N N . TYR A 1 165 ? 6.605 -6.384 -14.895 1.00 89.31 165 TYR A N 1
ATOM 1294 C CA . TYR A 1 165 ? 8.052 -6.280 -14.787 1.00 89.31 165 TYR A CA 1
ATOM 1295 C C . TYR A 1 165 ? 8.465 -4.831 -15.012 1.00 89.31 165 TYR A C 1
ATOM 1297 O O . TYR A 1 165 ? 8.323 -4.306 -16.115 1.00 89.31 165 TYR A O 1
ATOM 1305 N N . ARG A 1 166 ? 9.013 -4.189 -13.978 1.00 92.12 166 ARG A N 1
ATOM 1306 C CA . ARG A 1 166 ? 9.656 -2.879 -14.119 1.00 92.12 166 ARG A CA 1
ATOM 1307 C C . ARG A 1 166 ? 11.153 -3.041 -14.266 1.00 92.12 166 ARG A C 1
ATOM 1309 O O . ARG A 1 166 ? 11.789 -3.711 -13.450 1.00 92.12 166 ARG A O 1
ATOM 1316 N N . ILE A 1 167 ? 11.705 -2.402 -15.287 1.00 93.38 167 ILE A N 1
ATOM 1317 C CA . ILE A 1 167 ? 13.134 -2.412 -15.573 1.00 93.38 167 ILE A CA 1
ATOM 1318 C C . ILE A 1 167 ? 13.655 -0.992 -15.414 1.00 93.38 167 ILE A C 1
ATOM 1320 O O . ILE A 1 167 ? 13.202 -0.078 -16.094 1.00 93.38 167 ILE A O 1
ATOM 1324 N N . PHE A 1 168 ? 14.616 -0.820 -14.516 1.00 95.06 168 PHE A N 1
ATOM 1325 C CA . PHE A 1 168 ? 15.273 0.453 -14.253 1.00 95.06 168 PHE A CA 1
ATOM 1326 C C . PHE A 1 168 ? 16.666 0.417 -14.863 1.00 95.06 168 PHE A C 1
ATOM 1328 O O . PHE A 1 168 ? 17.526 -0.336 -14.397 1.00 95.06 168 PHE A O 1
ATOM 1335 N N . GLU A 1 169 ? 16.890 1.225 -15.889 1.00 96.50 169 GLU A N 1
ATOM 1336 C CA . GLU A 1 169 ? 18.191 1.416 -16.520 1.00 96.50 169 GLU A CA 1
ATOM 1337 C C . GLU A 1 169 ? 18.808 2.719 -16.030 1.00 96.50 169 GLU A C 1
ATOM 1339 O O . GLU A 1 169 ? 18.226 3.786 -16.200 1.00 96.50 169 GLU A O 1
ATOM 1344 N N . ALA A 1 170 ? 19.989 2.638 -15.422 1.00 95.62 170 ALA A N 1
ATOM 1345 C CA . ALA A 1 170 ? 20.761 3.803 -15.019 1.00 95.62 170 ALA A CA 1
ATOM 1346 C C . ALA A 1 170 ? 21.792 4.130 -16.098 1.00 95.62 170 ALA A C 1
ATOM 1348 O O . ALA A 1 170 ? 22.574 3.255 -16.480 1.00 95.62 170 ALA A O 1
ATOM 1349 N N . LEU A 1 171 ? 21.797 5.373 -16.571 1.00 95.75 171 LEU A N 1
ATOM 1350 C CA . LEU A 1 171 ? 22.646 5.832 -17.665 1.00 95.75 171 LEU A CA 1
ATOM 1351 C C . LEU A 1 171 ? 23.840 6.626 -17.115 1.00 95.75 171 LEU A C 1
ATOM 1353 O O . LEU A 1 171 ? 23.734 7.300 -16.087 1.00 95.75 171 LEU A O 1
ATOM 1357 N N . ASN A 1 172 ? 24.988 6.543 -17.785 1.00 92.38 172 ASN A N 1
ATOM 1358 C CA . ASN A 1 172 ? 26.088 7.490 -17.593 1.00 92.38 172 ASN A CA 1
ATOM 1359 C C . ASN A 1 172 ? 25.831 8.793 -18.396 1.00 92.38 172 ASN A C 1
ATOM 1361 O O . ASN A 1 172 ? 24.853 8.859 -19.146 1.00 92.38 172 ASN A O 1
ATOM 1365 N N . PRO A 1 173 ? 26.687 9.827 -18.266 1.00 90.62 173 PRO A N 1
ATOM 1366 C CA . PRO A 1 173 ? 26.535 11.074 -19.023 1.00 90.62 173 PRO A CA 1
ATOM 1367 C C . PRO A 1 173 ? 26.546 10.906 -20.551 1.00 90.62 173 PRO A C 1
ATOM 1369 O O . PRO A 1 173 ? 25.907 11.689 -21.244 1.00 90.62 173 PRO A O 1
ATOM 1372 N N . ASP A 1 174 ? 27.201 9.863 -21.070 1.00 92.88 174 ASP A N 1
ATOM 1373 C CA . ASP A 1 174 ? 27.243 9.545 -22.507 1.00 92.88 174 ASP A CA 1
ATOM 1374 C C . ASP A 1 174 ? 25.988 8.793 -22.997 1.00 92.88 174 ASP A C 1
ATOM 1376 O O . ASP A 1 174 ? 25.898 8.409 -24.162 1.00 92.88 174 ASP A O 1
ATOM 1380 N N . GLY A 1 175 ? 25.015 8.540 -22.113 1.00 90.25 175 GLY A N 1
ATOM 1381 C CA . GLY A 1 175 ? 23.778 7.821 -22.426 1.00 90.25 175 GLY A CA 1
ATOM 1382 C C . GLY A 1 175 ? 23.899 6.292 -22.416 1.00 90.25 175 GLY A C 1
ATOM 1383 O O . GLY A 1 175 ? 22.951 5.600 -22.781 1.00 90.25 175 GLY A O 1
ATOM 1384 N N . VAL A 1 176 ? 25.032 5.744 -21.976 1.00 94.56 176 VAL A N 1
ATOM 1385 C CA . VAL A 1 176 ? 25.278 4.298 -21.889 1.00 94.56 176 VAL A CA 1
ATOM 1386 C C . VAL A 1 176 ? 24.681 3.733 -20.604 1.00 94.56 176 VAL A C 1
ATOM 1388 O O . VAL A 1 176 ? 24.908 4.258 -19.512 1.00 94.56 176 VAL A O 1
ATOM 1391 N N . VAL A 1 177 ? 23.949 2.622 -20.716 1.00 95.69 177 VAL A N 1
ATOM 1392 C CA . VAL A 1 177 ? 23.404 1.901 -19.558 1.00 95.69 177 VAL A CA 1
ATOM 1393 C C . VAL A 1 177 ? 24.543 1.278 -18.750 1.00 95.69 177 VAL A C 1
ATOM 1395 O O . VAL A 1 177 ? 25.233 0.377 -19.219 1.00 95.69 177 VAL A O 1
ATOM 1398 N N . VAL A 1 178 ? 24.710 1.727 -17.508 1.00 94.88 178 VAL A N 1
ATOM 1399 C CA . VAL A 1 178 ? 25.729 1.220 -16.570 1.00 94.88 178 VAL A CA 1
ATOM 1400 C C . VAL A 1 178 ? 25.161 0.269 -15.522 1.00 94.88 178 VAL A C 1
ATOM 1402 O O . VAL A 1 178 ? 25.906 -0.477 -14.890 1.00 94.88 178 VAL A O 1
ATOM 1405 N N . LYS A 1 179 ? 23.841 0.279 -15.312 1.00 94.25 179 LYS A N 1
ATOM 1406 C CA . LYS A 1 179 ? 23.161 -0.648 -14.402 1.00 94.25 179 LYS A CA 1
ATOM 1407 C C . LYS A 1 179 ? 21.739 -0.908 -14.871 1.00 94.25 179 LYS A C 1
ATOM 1409 O O . LYS A 1 179 ? 21.056 0.016 -15.300 1.00 94.25 179 LYS A O 1
ATOM 1414 N N . LYS A 1 180 ? 21.282 -2.149 -14.709 1.00 94.75 180 LYS A N 1
ATOM 1415 C CA . LYS A 1 180 ? 19.898 -2.558 -14.946 1.00 94.75 180 LYS A CA 1
ATOM 1416 C C . LYS A 1 180 ? 19.356 -3.298 -13.724 1.00 94.75 180 LYS A C 1
ATOM 1418 O O . LYS A 1 180 ? 20.021 -4.197 -13.217 1.00 94.75 180 LYS A O 1
ATOM 1423 N N . THR A 1 181 ? 18.179 -2.908 -13.243 1.00 93.06 181 THR A N 1
ATOM 1424 C CA . THR A 1 181 ? 17.481 -3.569 -12.124 1.00 93.06 181 THR A CA 1
ATOM 1425 C C . THR A 1 181 ? 16.099 -4.012 -12.575 1.00 93.06 181 THR A C 1
ATOM 1427 O O . THR A 1 181 ? 15.430 -3.262 -13.279 1.00 93.06 181 THR A O 1
ATOM 1430 N N . TYR A 1 182 ? 15.676 -5.201 -12.151 1.00 91.00 182 TYR A N 1
ATOM 1431 C CA . TYR A 1 182 ? 14.386 -5.789 -12.498 1.00 91.00 182 TYR A CA 1
ATOM 1432 C C . TYR A 1 182 ? 13.555 -5.967 -11.233 1.00 91.00 182 TYR A C 1
ATOM 1434 O O . TYR A 1 182 ? 14.025 -6.582 -10.275 1.00 91.00 182 TYR A O 1
ATOM 1442 N N . THR A 1 183 ? 12.323 -5.473 -11.251 1.00 90.19 183 THR A N 1
ATOM 1443 C CA . THR A 1 183 ? 11.404 -5.592 -10.119 1.00 90.19 183 THR A CA 1
ATOM 1444 C C . THR A 1 183 ? 10.066 -6.131 -10.615 1.00 90.19 183 THR A C 1
ATOM 1446 O O . THR A 1 183 ? 9.334 -5.389 -11.278 1.00 90.19 183 THR A O 1
ATOM 1449 N N . PRO A 1 184 ? 9.735 -7.404 -10.330 1.00 90.19 184 PRO A N 1
ATOM 1450 C CA . PRO A 1 184 ? 8.415 -7.933 -10.621 1.00 90.19 184 PRO A CA 1
ATOM 1451 C C . PRO A 1 184 ? 7.396 -7.413 -9.602 1.00 90.19 184 PRO A C 1
ATOM 1453 O O . PRO A 1 184 ? 7.678 -7.292 -8.409 1.00 90.19 184 PRO A O 1
ATOM 1456 N N . LEU A 1 185 ? 6.190 -7.155 -10.081 1.00 90.75 185 LEU A N 1
ATOM 1457 C CA . LEU A 1 185 ? 5.019 -6.789 -9.310 1.00 90.75 185 LEU A CA 1
ATOM 1458 C C . LEU A 1 185 ? 3.877 -7.709 -9.737 1.00 90.75 185 LEU A C 1
ATOM 1460 O O . LEU A 1 185 ? 3.399 -7.623 -10.863 1.00 90.75 185 LEU A O 1
ATOM 1464 N N . VAL A 1 186 ? 3.451 -8.594 -8.841 1.00 93.75 186 VAL A N 1
ATOM 1465 C CA . VAL A 1 186 ? 2.356 -9.537 -9.099 1.00 93.75 186 VAL A CA 1
ATOM 1466 C C . VAL A 1 186 ? 1.121 -9.053 -8.362 1.00 93.75 186 VAL A C 1
ATOM 1468 O O . VAL A 1 186 ? 1.189 -8.801 -7.158 1.00 93.75 186 VAL A O 1
ATOM 1471 N N . LEU A 1 187 ? 0.017 -8.918 -9.086 1.00 94.88 187 LEU A N 1
ATOM 1472 C CA . LEU A 1 187 ? -1.254 -8.432 -8.568 1.00 94.88 187 LEU A CA 1
ATOM 1473 C C . LEU A 1 187 ? -2.386 -9.319 -9.072 1.00 94.88 187 LEU A C 1
ATOM 1475 O O . LEU A 1 187 ? -2.339 -9.792 -10.206 1.00 94.88 187 LEU A O 1
ATOM 1479 N N . ARG A 1 188 ? -3.425 -9.490 -8.261 1.00 94.94 188 ARG A N 1
ATOM 1480 C CA . ARG A 1 188 ? -4.700 -10.064 -8.679 1.00 94.94 188 ARG A CA 1
ATOM 1481 C C . ARG A 1 188 ? -5.719 -8.944 -8.864 1.00 94.94 188 ARG A C 1
ATOM 1483 O O . ARG A 1 188 ? -5.948 -8.179 -7.929 1.00 94.94 188 ARG A O 1
ATOM 1490 N N . TRP A 1 189 ? -6.310 -8.839 -10.052 1.00 92.06 189 TRP A N 1
ATOM 1491 C CA . TRP A 1 189 ? -7.419 -7.911 -10.283 1.00 92.06 189 TRP A CA 1
ATOM 1492 C C . TRP A 1 189 ? -8.747 -8.513 -9.815 1.00 92.06 189 TRP A C 1
ATOM 1494 O O . TRP A 1 189 ? -8.845 -9.723 -9.570 1.00 92.06 189 TRP A O 1
ATOM 1504 N N . VAL A 1 190 ? -9.736 -7.644 -9.613 1.00 84.88 190 VAL A N 1
ATOM 1505 C CA . VAL A 1 190 ? -11.062 -7.998 -9.086 1.00 84.88 190 VAL A CA 1
ATOM 1506 C C . VAL A 1 190 ? -12.102 -7.721 -10.143 1.00 84.88 190 VAL A C 1
ATOM 1508 O O . VAL A 1 190 ? -12.097 -6.571 -10.623 1.00 84.88 190 VAL A O 1
#